Protein AF-A0A2M7RGD2-F1 (afdb_monomer)

Foldseek 3Di:
DFPVVPQDPLVPDDQPFDFDAQDQDAADFDDLVCVVVVVVVLSSQLSHQVVCCVVVLDVWDQKDAQCRGDVPHGHQKMKGATDDPVVCVVQVPDVGIFMWGPKDFPDADPDWDWDFDDDPSDRPDGTDTDIFGQKTKMWTWGWGADPPPRRIDIDPIDIDMDGDPRRVVVVQNNCSNNSHHSPNVSVVVCVVVVPD

InterPro domains:
  IPR023635 Peptide deformylase [PF01327] (25-190)
  IPR023635 Peptide deformylase [PTHR10458] (27-190)
  IPR036821 Peptide deformylase superfamily [G3DSA:3.90.45.10] (24-196)
  IPR036821 Peptide deformylase superfamily [SSF56420] (47-193)

Organism: NCBI:txid2014248

Secondary structure (DSSP, 8-state):
--GGGGT--TTS---S--PPPP--PPPBPP-GGGHHHHHHHHHHHHHHHHHHHHTTS-S---EEEGGGT-SSS-BSEEEE---SHHHHHHH-S-SS-EEEEEEEEEEE-S-EEEEEE--GGGTTPPPEEEEEESEEEEEEE-EEE-TTT--EEEPPPEEEEEEHHHHHHHHHHHHHTTT--SSTTHHHHHHHHS--

Sequence (196 aa):
MSIIDRIINPFKAAPKISLVKPHGKISREVKENDLKRLKEVAQQMVILAGAMVMRKVVVEVYAISHPQVDAKDPMRFFVFCPQSKSIRDRVNEFDRSFVIVNPRIVRSTQVMVEKQEGCVTFLGMANVPVMRHNKIEVEYQQIERNKFSGELSLTGYKHKDFSGIMAQIFQHEIDHFNAIYVHKNWKELNRTYYKI

Nearest PDB structures (foldseek):
  8wa1-assembly1_K  TM=2.214E-01  e=4.192E-01  Nicotiana tabacum
  8rdj-assembly1_M  TM=2.819E-01  e=1.112E+00  Sinapis alba
  8wa0-assembly1_K  TM=2.089E-01  e=5.686E-01  Nicotiana tabacum
  8qma-assembly1_K  TM=2.044E-01  e=1.182E+00  Sinapis alba
  8xzv-assembly1_K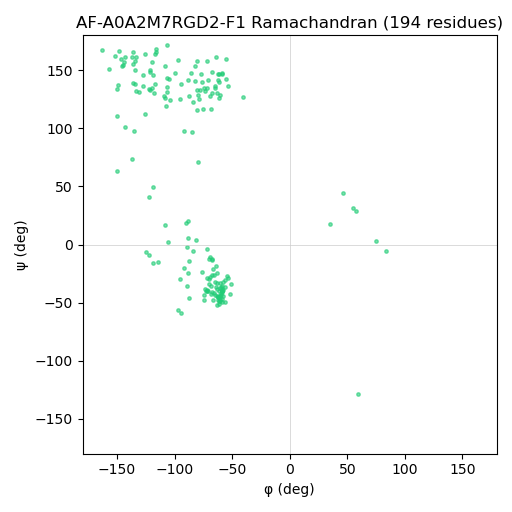  TM=1.590E-01  e=1.046E+00  Spinacia oleracea

Solvent-accessible surface area (backbone atoms only — not comparable to full-atom values): 11516 Å² total; per-residue (Å²): 135,59,82,70,79,80,68,74,75,70,89,78,58,80,48,89,61,57,79,36,77,85,62,85,61,65,33,41,76,71,52,78,91,41,49,67,60,51,54,56,49,49,52,33,50,52,31,35,47,53,51,36,35,76,69,63,75,37,92,72,43,59,60,52,39,40,43,48,54,30,87,84,79,26,39,29,35,34,35,40,41,61,80,53,66,70,58,37,65,73,60,73,79,50,101,60,69,48,59,45,29,53,64,44,78,78,45,67,46,91,58,65,41,80,39,82,44,73,53,86,76,50,73,92,58,79,63,43,84,42,80,34,43,42,32,32,31,33,35,28,27,34,80,45,64,45,89,82,83,62,46,75,44,70,48,72,80,42,79,48,80,33,46,57,70,55,19,44,49,53,52,55,48,52,29,42,34,66,43,46,57,92,59,81,60,48,74,57,47,47,60,70,78,56,66,129

Mean predicted aligned error: 6.17 Å

pLDDT: mean 87.45, std 15.37, range [39.06, 98.69]

Radius of gyration: 16.44 Å; Cα contacts (8 Å, |Δi|>4): 333; chains: 1; bounding box: 36×43×43 Å

Structure (mmCIF, N/CA/C/O backbone):
data_AF-A0A2M7RGD2-F1
#
_entry.id   AF-A0A2M7RGD2-F1
#
loop_
_atom_site.group_PDB
_atom_site.id
_atom_site.type_symbol
_atom_site.label_atom_id
_atom_site.label_alt_id
_atom_site.label_comp_id
_atom_site.label_asym_id
_atom_site.label_entity_id
_atom_site.label_seq_id
_atom_site.pdbx_PDB_ins_code
_atom_site.Cartn_x
_atom_site.Cartn_y
_atom_site.Cartn_z
_atom_site.occupancy
_atom_site.B_iso_or_equiv
_atom_site.auth_seq_id
_atom_site.auth_comp_id
_atom_site.auth_asym_id
_atom_site.auth_atom_id
_atom_site.pdbx_PDB_model_num
ATOM 1 N N . MET A 1 1 ? -0.786 17.183 17.623 1.00 39.06 1 MET A N 1
ATOM 2 C CA . MET A 1 1 ? -0.329 15.828 17.992 1.00 39.06 1 MET A CA 1
ATOM 3 C C . MET A 1 1 ? -1.206 14.827 17.254 1.00 39.06 1 MET A C 1
ATOM 5 O O . MET A 1 1 ? -2.399 14.768 17.536 1.00 39.06 1 MET A O 1
ATOM 9 N N . SER A 1 2 ? -0.666 14.147 16.243 1.00 39.38 2 SER A N 1
ATOM 10 C CA . SER A 1 2 ? -1.380 13.089 15.516 1.00 39.38 2 SER A CA 1
ATOM 11 C C . SER A 1 2 ? -1.514 11.841 16.405 1.00 39.38 2 SER A C 1
ATOM 13 O O . SER A 1 2 ? -0.727 11.666 17.334 1.00 39.38 2 SER A O 1
ATOM 15 N N . ILE A 1 3 ? -2.480 10.951 16.136 1.00 39.69 3 ILE A N 1
ATOM 16 C CA . ILE A 1 3 ? -2.578 9.638 16.817 1.00 39.69 3 ILE A CA 1
ATOM 17 C C . ILE A 1 3 ? -1.252 8.876 16.783 1.00 39.69 3 ILE A C 1
ATOM 19 O O . ILE A 1 3 ? -0.939 8.140 17.717 1.00 39.69 3 ILE A O 1
ATOM 23 N N . ILE A 1 4 ? -0.498 9.038 15.698 1.00 44.59 4 ILE A N 1
ATOM 24 C CA . ILE A 1 4 ? 0.736 8.305 15.432 1.00 44.59 4 ILE A CA 1
ATOM 25 C C . ILE A 1 4 ? 1.845 8.766 16.392 1.00 44.59 4 ILE A C 1
ATOM 27 O O . ILE A 1 4 ? 2.656 7.952 16.828 1.00 44.59 4 ILE A O 1
ATOM 31 N N . ASP A 1 5 ? 1.803 10.028 16.836 1.00 43.59 5 ASP A N 1
ATOM 32 C CA . ASP A 1 5 ? 2.831 10.647 17.686 1.00 43.59 5 ASP A CA 1
ATOM 33 C C . ASP A 1 5 ? 2.912 10.049 19.103 1.00 43.59 5 ASP A C 1
ATOM 35 O O . ASP A 1 5 ? 3.876 10.309 19.817 1.00 43.59 5 ASP A O 1
ATOM 39 N N . ARG A 1 6 ? 1.920 9.259 19.541 1.00 44.81 6 ARG A N 1
ATOM 40 C CA . ARG A 1 6 ? 1.911 8.632 20.878 1.00 44.81 6 ARG A CA 1
ATOM 41 C C . ARG A 1 6 ? 2.210 7.132 20.877 1.00 44.81 6 ARG A C 1
ATOM 43 O O . ARG A 1 6 ? 2.147 6.526 21.941 1.00 44.81 6 ARG A O 1
ATOM 50 N N . ILE A 1 7 ? 2.485 6.516 19.724 1.00 45.22 7 ILE A N 1
ATOM 51 C CA . ILE A 1 7 ? 2.345 5.055 19.609 1.00 45.22 7 ILE A CA 1
ATOM 52 C C . ILE A 1 7 ? 3.643 4.275 19.381 1.00 45.22 7 ILE A C 1
ATOM 54 O O . ILE A 1 7 ? 3.635 3.072 19.613 1.00 45.22 7 ILE A O 1
ATOM 58 N N . ILE A 1 8 ? 4.779 4.862 18.995 1.00 45.53 8 ILE A N 1
ATOM 59 C CA . ILE A 1 8 ? 5.893 4.014 18.532 1.00 45.53 8 ILE A CA 1
ATOM 60 C C . ILE A 1 8 ? 7.239 4.450 19.117 1.00 45.53 8 ILE A C 1
ATOM 62 O O . ILE A 1 8 ? 7.916 5.319 18.583 1.00 45.53 8 ILE A O 1
ATOM 66 N N . ASN A 1 9 ? 7.655 3.770 20.191 1.00 43.66 9 ASN A N 1
ATOM 67 C CA . ASN A 1 9 ? 9.063 3.431 20.382 1.00 43.66 9 ASN A CA 1
ATOM 68 C C . ASN A 1 9 ? 9.265 2.031 19.760 1.00 43.66 9 ASN A C 1
ATOM 70 O O . ASN A 1 9 ? 8.922 1.030 20.395 1.00 43.66 9 ASN A O 1
ATOM 74 N N . PRO A 1 10 ? 9.765 1.933 18.515 1.00 46.78 10 PRO A N 1
ATOM 75 C CA . PRO A 1 10 ? 9.837 0.669 17.779 1.00 46.78 10 PRO A CA 1
ATOM 76 C C . PRO A 1 10 ? 10.915 -0.282 18.329 1.00 46.78 10 PRO A C 1
ATOM 78 O O . PRO A 1 10 ? 11.013 -1.418 17.876 1.00 46.78 10 PRO A O 1
ATOM 81 N N . PHE A 1 11 ? 11.707 0.145 19.321 1.00 47.66 11 PHE A N 1
ATOM 82 C CA . PHE A 1 11 ? 12.869 -0.592 19.818 1.00 47.66 11 PHE A CA 1
ATOM 83 C C . PHE A 1 11 ? 12.551 -1.672 20.871 1.00 47.66 11 PHE A C 1
ATOM 85 O O . PHE A 1 11 ? 13.454 -2.408 21.256 1.00 47.66 11 PHE A O 1
ATOM 92 N N . LYS A 1 12 ? 11.300 -1.803 21.350 1.00 51.56 12 LYS A N 1
ATOM 93 C CA . LYS A 1 12 ? 10.933 -2.787 22.401 1.00 51.56 12 LYS A CA 1
A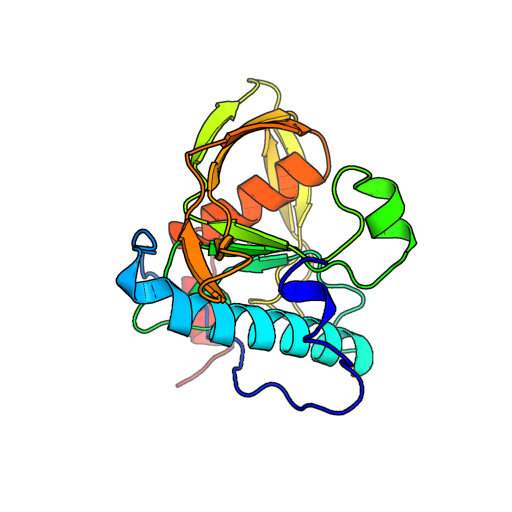TOM 94 C C . LYS A 1 12 ? 9.840 -3.798 22.035 1.00 51.56 12 LYS A C 1
ATOM 96 O O . LYS A 1 12 ? 9.621 -4.730 22.802 1.00 51.56 12 LYS A O 1
ATOM 101 N N . ALA A 1 13 ? 9.147 -3.649 20.905 1.00 62.56 13 ALA A N 1
ATOM 102 C CA . ALA A 1 13 ? 7.998 -4.496 20.572 1.00 62.56 13 ALA A CA 1
ATOM 103 C C . ALA A 1 13 ? 8.309 -5.468 19.423 1.00 62.56 13 ALA A C 1
ATOM 105 O O . ALA A 1 13 ? 8.741 -5.053 18.350 1.00 62.56 13 ALA A O 1
ATOM 106 N N . ALA A 1 14 ? 8.051 -6.764 19.626 1.00 76.88 14 ALA A N 1
ATOM 107 C CA . ALA A 1 14 ? 8.011 -7.735 18.534 1.00 76.88 14 ALA A CA 1
ATOM 108 C C . ALA A 1 14 ? 6.696 -7.580 17.741 1.00 76.88 14 ALA A C 1
ATOM 110 O O . ALA A 1 14 ? 5.648 -7.369 18.364 1.00 76.88 14 ALA A O 1
ATOM 111 N N . PRO A 1 15 ? 6.717 -7.680 16.397 1.00 83.44 15 PRO A N 1
ATOM 112 C CA . PRO A 1 15 ? 5.492 -7.621 15.611 1.00 83.44 15 PRO A CA 1
ATOM 113 C C . PRO A 1 15 ? 4.603 -8.826 15.938 1.00 83.44 15 PRO A C 1
ATOM 115 O O . PRO A 1 15 ? 5.075 -9.959 16.005 1.00 83.44 15 PRO A O 1
ATOM 118 N N . LYS A 1 16 ? 3.308 -8.575 16.132 1.00 89.62 16 LYS A N 1
ATOM 119 C CA . LYS A 1 16 ? 2.274 -9.600 16.368 1.00 89.62 16 LYS A CA 1
ATOM 120 C C . LYS A 1 16 ? 1.643 -10.126 15.075 1.00 89.62 16 LYS A C 1
ATOM 122 O O . LYS A 1 16 ? 0.773 -10.987 15.131 1.00 89.62 16 LYS A O 1
ATOM 127 N N . ILE A 1 17 ? 2.055 -9.585 13.932 1.00 92.25 17 ILE A N 1
ATOM 128 C CA . ILE A 1 17 ? 1.655 -10.028 12.595 1.00 92.25 17 ILE A CA 1
ATOM 129 C C . ILE A 1 17 ? 2.903 -10.456 11.822 1.00 92.25 17 ILE A C 1
ATOM 131 O O . ILE A 1 17 ? 4.009 -9.991 12.107 1.00 92.25 17 ILE A O 1
ATOM 135 N N . SER A 1 18 ? 2.719 -11.302 10.817 1.00 93.81 18 SER A N 1
ATOM 136 C CA . SER A 1 18 ? 3.765 -11.694 9.876 1.00 93.81 18 SER A CA 1
ATOM 137 C C . SER A 1 18 ? 3.306 -11.438 8.449 1.00 93.81 18 SER A C 1
ATOM 139 O O . SER A 1 18 ? 2.114 -11.278 8.187 1.00 93.81 18 SER A O 1
ATOM 141 N N . LEU A 1 19 ? 4.257 -11.441 7.519 1.00 94.94 19 LEU A N 1
ATOM 142 C CA . LEU A 1 19 ? 3.919 -11.492 6.105 1.00 94.94 19 LEU A CA 1
ATOM 143 C C . LEU A 1 19 ? 3.180 -12.800 5.801 1.00 94.94 19 LEU A C 1
ATOM 145 O O . LEU A 1 19 ? 3.519 -13.856 6.346 1.00 94.94 19 LEU A O 1
ATOM 149 N N . VAL A 1 20 ? 2.1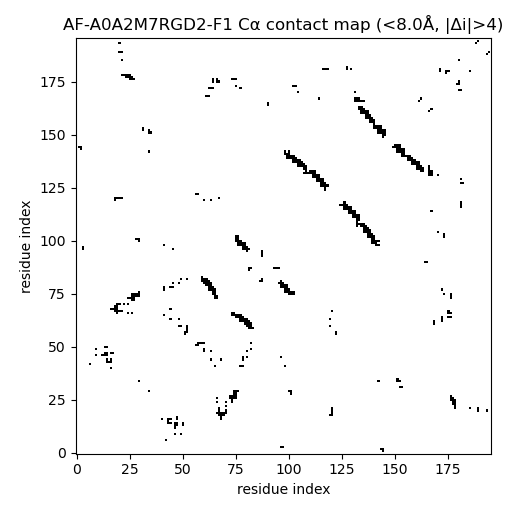79 -12.729 4.933 1.00 95.12 20 VAL A N 1
ATOM 150 C CA . VAL A 1 20 ? 1.511 -13.904 4.368 1.00 95.12 20 VAL A CA 1
ATOM 151 C C . VAL A 1 20 ? 2.106 -14.233 2.999 1.00 95.12 20 VAL A C 1
ATOM 153 O O . VAL A 1 20 ? 2.702 -13.380 2.339 1.00 95.12 20 VAL A O 1
ATOM 156 N N . LYS A 1 21 ? 1.939 -15.484 2.555 1.00 92.56 21 LYS A N 1
ATOM 157 C CA . LYS A 1 21 ? 2.267 -15.870 1.173 1.00 92.56 21 LYS A CA 1
ATOM 158 C C . LYS A 1 21 ? 1.429 -15.023 0.198 1.00 92.56 21 LYS A C 1
ATOM 160 O O . LYS A 1 21 ? 0.277 -14.723 0.532 1.00 92.56 21 LYS A O 1
ATOM 165 N N . PRO A 1 22 ? 1.946 -14.672 -0.995 1.00 94.12 22 PRO A N 1
ATOM 166 C CA . PRO A 1 22 ? 1.148 -13.965 -1.994 1.00 94.12 22 PRO A CA 1
ATOM 167 C C . PRO A 1 22 ? -0.127 -14.759 -2.302 1.00 94.12 22 PRO A C 1
ATOM 169 O O . PRO A 1 22 ? -0.116 -15.994 -2.312 1.00 94.12 22 PRO A O 1
ATOM 172 N N . HIS A 1 23 ? -1.243 -14.069 -2.515 1.00 95.19 23 HIS A N 1
ATOM 173 C CA . HIS A 1 23 ? -2.559 -14.693 -2.633 1.00 95.19 23 HIS A CA 1
ATOM 174 C C . HIS A 1 23 ? -3.461 -13.945 -3.618 1.00 95.19 23 HIS A C 1
ATOM 176 O O . HIS A 1 23 ? -3.273 -12.772 -3.905 1.00 95.19 23 HIS A O 1
ATOM 182 N N . GLY A 1 24 ? -4.488 -14.632 -4.124 1.00 95.56 24 GLY A N 1
ATOM 183 C CA . GLY A 1 24 ? -5.402 -14.109 -5.149 1.00 95.56 24 GLY A CA 1
ATOM 184 C C . GLY A 1 24 ? -6.636 -13.379 -4.612 1.00 95.56 24 GLY A C 1
ATOM 185 O O . GLY A 1 24 ? -7.634 -13.296 -5.319 1.00 95.56 24 GLY A O 1
ATOM 186 N N . LYS A 1 25 ? -6.623 -12.934 -3.350 1.00 96.81 25 LYS A N 1
ATOM 187 C CA . LYS A 1 25 ? -7.796 -12.283 -2.740 1.00 96.81 25 LYS A CA 1
ATOM 188 C C . LYS A 1 25 ? -7.782 -10.791 -3.021 1.00 96.81 25 LYS A C 1
ATOM 190 O O . LYS A 1 25 ? -6.801 -10.129 -2.705 1.00 96.81 25 LYS A O 1
ATOM 195 N N . ILE A 1 26 ? -8.893 -10.292 -3.551 1.00 98.00 26 ILE A N 1
ATOM 196 C CA . ILE A 1 26 ? -9.115 -8.869 -3.796 1.00 98.00 26 ILE A CA 1
ATOM 197 C C . ILE A 1 26 ? -9.476 -8.182 -2.480 1.00 98.00 26 ILE A C 1
ATOM 199 O O . ILE A 1 26 ? -10.322 -8.674 -1.730 1.00 98.00 26 ILE A O 1
ATOM 203 N N .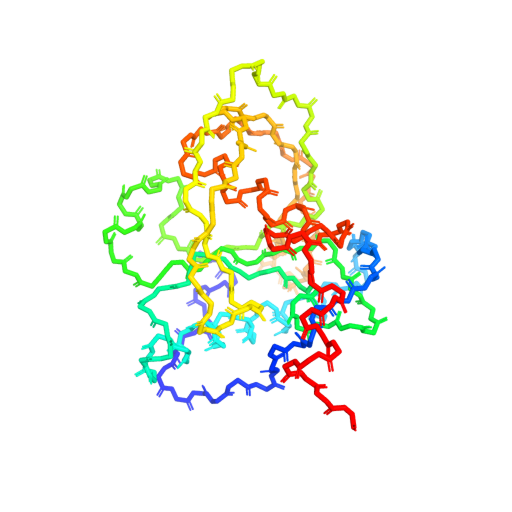 SER A 1 27 ? -8.839 -7.047 -2.206 1.00 98.56 27 SER A N 1
ATOM 204 C CA . SER A 1 27 ? -9.105 -6.262 -1.006 1.00 98.56 27 SER A CA 1
ATOM 205 C C . SER A 1 27 ? -10.439 -5.527 -1.101 1.00 98.56 27 SER A C 1
ATOM 207 O O . SER A 1 27 ? -10.702 -4.806 -2.073 1.00 98.56 27 SER A O 1
ATOM 209 N N . ARG A 1 28 ? -11.248 -5.629 -0.046 1.00 98.44 28 ARG A N 1
ATOM 210 C CA . ARG A 1 28 ? -12.463 -4.819 0.119 1.00 98.44 28 ARG A CA 1
ATOM 211 C C . ARG A 1 28 ? -12.136 -3.422 0.641 1.00 98.44 28 ARG A C 1
ATOM 213 O O . ARG A 1 28 ? -11.099 -3.211 1.269 1.00 98.44 28 ARG A O 1
ATOM 220 N N . GLU A 1 29 ? -13.035 -2.473 0.420 1.00 98.31 29 GLU A N 1
ATOM 221 C CA . GLU A 1 29 ? -12.927 -1.153 1.042 1.00 98.31 29 GLU A CA 1
ATOM 222 C C . GLU A 1 29 ? -12.981 -1.242 2.573 1.00 98.31 29 GLU A C 1
ATOM 224 O O . GLU A 1 29 ? -13.655 -2.102 3.158 1.00 98.31 29 GLU A O 1
ATOM 229 N N . VAL A 1 30 ? -12.243 -0.334 3.204 1.00 98.50 30 VAL A N 1
ATOM 230 C CA . VAL A 1 30 ? -12.312 -0.040 4.633 1.00 98.50 30 VAL A CA 1
ATOM 231 C C . VAL A 1 30 ? -13.581 0.758 4.909 1.00 98.50 30 VAL A C 1
ATOM 233 O O . VAL A 1 30 ? -13.857 1.740 4.218 1.00 98.50 30 VAL A O 1
ATOM 236 N N . LYS A 1 31 ? -14.305 0.372 5.958 1.00 97.19 31 LYS A N 1
ATOM 237 C CA . LYS A 1 31 ? -15.488 1.060 6.484 1.00 97.19 31 LYS A CA 1
ATOM 238 C C . LYS A 1 31 ? -15.229 1.576 7.904 1.00 97.19 31 LYS A C 1
ATOM 240 O O . LYS A 1 31 ? -14.265 1.181 8.5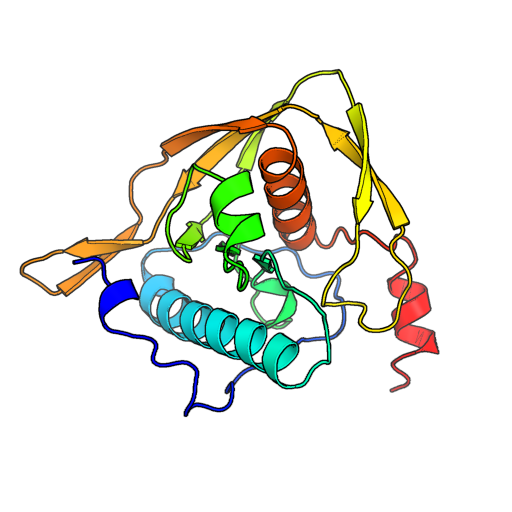56 1.00 97.19 31 LYS A O 1
ATOM 245 N N . GLU A 1 32 ? -16.121 2.420 8.416 1.00 94.00 32 GLU A N 1
ATOM 246 C CA . GLU A 1 32 ? -16.022 2.991 9.774 1.00 94.00 32 GLU A CA 1
ATOM 247 C C . GLU A 1 32 ? -15.917 1.917 10.879 1.00 94.00 32 GLU A C 1
ATOM 249 O O . GLU A 1 32 ? -15.145 2.043 11.830 1.00 94.00 32 GLU A O 1
ATOM 254 N N . ASN A 1 33 ? -16.614 0.786 10.724 1.00 96.44 33 ASN A N 1
ATOM 255 C CA . ASN A 1 33 ? -16.540 -0.324 11.680 1.00 96.44 33 ASN A CA 1
ATOM 256 C C . ASN A 1 33 ? -15.192 -1.078 11.661 1.00 96.44 33 ASN A C 1
ATOM 258 O O . ASN A 1 33 ? -14.913 -1.842 12.587 1.00 96.44 33 ASN A O 1
ATOM 262 N N . ASP A 1 34 ? -14.335 -0.848 10.663 1.00 97.94 34 ASP A N 1
ATOM 263 C CA . ASP A 1 34 ? -13.003 -1.448 10.574 1.00 97.94 34 ASP A CA 1
ATOM 264 C C . ASP A 1 34 ? -11.931 -0.636 11.313 1.00 97.94 34 ASP A C 1
ATOM 266 O O . ASP A 1 34 ? -10.836 -1.150 11.551 1.00 97.94 34 ASP A O 1
ATOM 270 N N . LEU A 1 35 ? -12.198 0.620 11.693 1.00 96.25 35 LEU A N 1
ATOM 271 C CA . LEU A 1 35 ? -11.148 1.568 12.093 1.00 96.25 35 LEU A CA 1
ATOM 272 C C . LEU A 1 35 ? -10.328 1.134 13.303 1.00 96.25 35 LEU A C 1
ATOM 274 O O . LEU A 1 35 ? -9.123 1.397 13.361 1.00 96.25 35 LEU A O 1
ATOM 278 N N . LYS A 1 36 ? -10.948 0.427 14.251 1.00 95.31 36 LYS A N 1
ATOM 279 C CA . LYS A 1 36 ? -10.223 -0.150 15.387 1.00 95.31 36 LYS A CA 1
ATOM 280 C C . LYS A 1 36 ? -9.197 -1.185 14.913 1.00 95.31 36 LYS A C 1
ATOM 282 O O . LYS A 1 36 ? -8.017 -1.059 15.240 1.00 95.31 36 LYS A O 1
ATOM 287 N N . ARG A 1 37 ? -9.628 -2.152 14.095 1.00 96.94 37 ARG A N 1
ATOM 288 C CA . ARG A 1 37 ? -8.755 -3.190 13.523 1.00 96.94 37 ARG A CA 1
ATOM 289 C C . ARG A 1 37 ? -7.696 -2.574 12.619 1.00 96.94 37 ARG A C 1
ATOM 291 O O . ARG A 1 37 ? -6.529 -2.925 12.735 1.00 96.94 37 ARG A O 1
ATOM 298 N N . LEU A 1 38 ? -8.077 -1.633 11.759 1.00 96.88 38 LEU A N 1
ATOM 299 C CA . LEU A 1 38 ? -7.155 -0.942 10.866 1.00 96.88 38 LEU A CA 1
ATOM 300 C C . LEU A 1 38 ? -6.037 -0.272 11.666 1.00 96.88 38 LEU A C 1
ATOM 302 O O . LEU A 1 38 ? -4.865 -0.475 11.362 1.00 96.88 38 LEU A O 1
ATOM 306 N N . LYS A 1 39 ? -6.378 0.483 12.717 1.00 94.44 39 LYS A N 1
ATOM 307 C CA . LYS A 1 39 ? -5.390 1.149 13.572 1.00 94.44 39 LYS A CA 1
ATOM 308 C C . LYS A 1 39 ? -4.434 0.145 14.216 1.00 94.44 39 LYS A C 1
ATOM 310 O O . LYS A 1 39 ? -3.227 0.375 14.203 1.00 94.44 39 LYS A O 1
ATOM 315 N N . GLU A 1 40 ? -4.954 -0.945 14.775 1.00 94.88 40 GLU A N 1
ATOM 316 C CA . GLU A 1 40 ? -4.144 -1.992 15.407 1.00 94.88 40 GLU A CA 1
ATOM 317 C C . GLU A 1 40 ? -3.205 -2.664 14.393 1.00 94.88 40 GLU A C 1
ATOM 319 O O . GLU A 1 40 ? -2.003 -2.769 14.640 1.00 94.88 40 GLU A O 1
ATOM 324 N N . VAL A 1 41 ? -3.714 -3.048 13.221 1.00 96.50 41 VAL A N 1
ATOM 325 C CA . VAL A 1 41 ? -2.914 -3.706 12.179 1.00 96.50 41 VAL A CA 1
ATOM 326 C C . VAL A 1 41 ? -1.889 -2.747 11.576 1.00 96.50 41 VAL A C 1
ATOM 328 O O . VAL A 1 41 ? -0.726 -3.119 11.451 1.00 96.50 41 VAL A O 1
ATOM 331 N N . ALA A 1 42 ? -2.253 -1.494 11.292 1.00 95.31 42 ALA A N 1
ATOM 332 C CA . ALA A 1 42 ? -1.325 -0.492 10.770 1.00 95.31 42 ALA A CA 1
ATOM 333 C C . ALA A 1 42 ? -0.135 -0.258 11.714 1.00 95.31 42 ALA A C 1
ATOM 335 O O . ALA A 1 42 ? 1.006 -0.161 11.266 1.00 95.31 42 ALA A O 1
ATOM 336 N N . GLN A 1 43 ? -0.367 -0.234 13.031 1.00 92.19 43 GLN A N 1
ATOM 337 C CA . GLN A 1 43 ? 0.719 -0.158 14.016 1.00 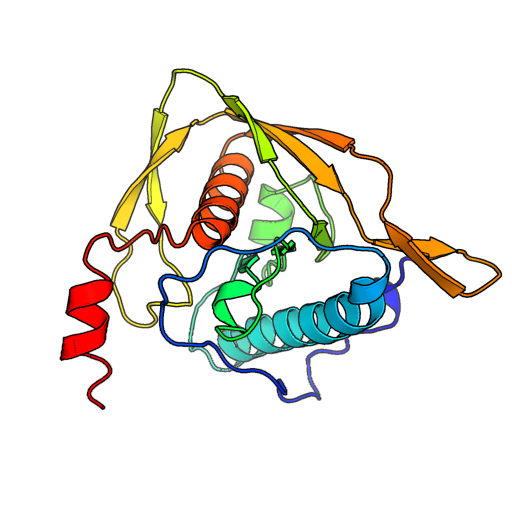92.19 43 GLN A CA 1
ATOM 338 C C . GLN A 1 43 ? 1.637 -1.374 13.945 1.00 92.19 43 GLN A C 1
ATOM 340 O O . GLN A 1 43 ? 2.860 -1.231 13.954 1.00 92.19 43 GLN A O 1
ATOM 345 N N . GLN A 1 44 ? 1.055 -2.569 13.851 1.00 94.75 44 GLN A N 1
ATOM 346 C CA . GLN A 1 44 ? 1.821 -3.802 13.720 1.00 94.75 44 GLN A CA 1
ATOM 347 C C . GLN A 1 44 ? 2.602 -3.858 12.398 1.00 94.75 44 GLN A C 1
ATOM 349 O O . GLN A 1 44 ? 3.717 -4.370 12.394 1.00 94.75 44 GLN A O 1
ATOM 354 N N . MET A 1 45 ? 2.091 -3.271 11.311 1.00 95.69 45 MET A N 1
ATOM 355 C CA . MET A 1 45 ? 2.804 -3.145 10.033 1.00 95.69 45 MET A CA 1
ATOM 356 C C . MET A 1 45 ? 4.026 -2.224 10.147 1.00 95.69 45 MET A C 1
ATOM 358 O O . MET A 1 45 ? 5.094 -2.587 9.660 1.00 95.69 45 MET A O 1
ATOM 362 N N . VAL A 1 46 ? 3.924 -1.089 10.854 1.00 92.44 46 VAL A N 1
ATOM 363 C CA . VAL A 1 46 ? 5.094 -0.225 11.128 1.00 92.44 46 VAL A CA 1
ATOM 364 C C . VAL A 1 46 ? 6.142 -0.966 11.961 1.00 92.44 46 VAL A C 1
ATOM 366 O O . VAL A 1 46 ? 7.331 -0.922 11.641 1.00 92.44 46 VAL A O 1
ATOM 369 N N . ILE A 1 47 ? 5.713 -1.668 13.019 1.00 91.69 47 ILE A N 1
ATOM 370 C CA . ILE A 1 47 ? 6.615 -2.464 13.866 1.00 91.69 47 ILE A CA 1
ATOM 371 C C . ILE A 1 47 ? 7.288 -3.554 13.032 1.00 91.69 47 ILE A C 1
ATOM 373 O O . ILE A 1 47 ? 8.498 -3.729 13.137 1.00 91.69 47 ILE A O 1
ATOM 377 N N . LEU A 1 48 ? 6.530 -4.251 12.182 1.00 93.00 48 LEU A N 1
ATOM 378 C CA . LEU A 1 48 ? 7.031 -5.288 11.287 1.00 93.00 48 LEU A CA 1
ATOM 379 C C . LEU A 1 48 ? 8.077 -4.729 10.307 1.00 93.00 48 LEU A C 1
ATOM 381 O O . LEU A 1 48 ? 9.156 -5.308 10.191 1.00 93.00 48 LEU A O 1
ATOM 385 N N . ALA A 1 49 ? 7.810 -3.588 9.666 1.00 92.44 49 ALA A N 1
ATOM 386 C CA . ALA A 1 49 ? 8.753 -2.926 8.763 1.00 92.44 49 ALA A CA 1
ATOM 387 C C . ALA A 1 49 ? 10.070 -2.561 9.474 1.00 92.44 49 ALA A C 1
ATOM 389 O O . ALA A 1 49 ? 11.155 -2.934 9.023 1.00 92.44 49 ALA A O 1
ATOM 390 N N . GLY A 1 50 ? 9.983 -1.913 10.642 1.00 89.75 50 GLY A N 1
ATOM 391 C CA . GLY A 1 50 ? 11.157 -1.577 11.455 1.00 89.75 50 GLY A CA 1
ATOM 392 C C . GLY A 1 50 ? 11.929 -2.818 11.914 1.00 89.75 50 GLY A C 1
ATOM 393 O O . GLY A 1 50 ? 13.155 -2.851 11.854 1.00 89.75 50 GLY A O 1
ATOM 394 N N . ALA A 1 51 ? 11.217 -3.874 12.303 1.00 89.56 51 ALA A N 1
ATOM 395 C CA . ALA A 1 51 ? 11.782 -5.167 12.662 1.00 89.56 51 ALA A CA 1
ATOM 396 C C . ALA A 1 51 ? 12.578 -5.820 11.519 1.00 89.56 51 ALA A C 1
ATOM 398 O O . ALA A 1 51 ? 13.633 -6.395 11.791 1.00 89.56 51 ALA A O 1
ATOM 399 N N . MET A 1 52 ? 12.090 -5.761 10.274 1.00 90.25 52 MET A N 1
ATOM 400 C CA . MET A 1 52 ? 12.799 -6.316 9.112 1.00 90.25 52 MET A CA 1
ATOM 401 C C . MET A 1 52 ? 14.112 -5.572 8.849 1.00 90.25 52 MET A C 1
ATOM 403 O O . MET A 1 52 ? 15.143 -6.213 8.641 1.00 90.25 52 MET A O 1
ATOM 407 N N . VAL A 1 53 ? 14.092 -4.238 8.925 1.00 89.94 53 VAL A N 1
ATOM 408 C CA . VAL A 1 53 ? 15.289 -3.401 8.740 1.00 89.94 53 VAL A CA 1
ATOM 409 C C . VAL A 1 53 ? 16.296 -3.617 9.870 1.00 89.94 53 VAL A C 1
ATOM 411 O O . VAL A 1 53 ? 17.467 -3.886 9.615 1.00 89.94 53 VAL A O 1
ATOM 414 N N . MET A 1 54 ? 15.852 -3.590 11.132 1.00 88.19 54 MET A N 1
ATOM 415 C CA . MET A 1 54 ? 16.736 -3.801 12.289 1.00 88.19 54 MET A CA 1
ATOM 416 C C . MET A 1 54 ? 17.414 -5.175 12.271 1.00 88.19 54 MET A C 1
ATOM 418 O O . MET A 1 54 ? 18.581 -5.295 12.638 1.00 88.19 54 MET A O 1
ATOM 422 N N . ARG A 1 55 ? 16.699 -6.215 11.827 1.00 87.69 55 ARG A N 1
ATOM 423 C CA . ARG A 1 55 ? 17.240 -7.576 11.696 1.00 87.69 55 ARG A CA 1
ATOM 424 C C . ARG A 1 55 ? 18.051 -7.791 10.416 1.00 87.69 55 ARG A C 1
ATOM 426 O O . ARG A 1 55 ? 18.488 -8.912 10.183 1.00 87.69 55 ARG A O 1
ATOM 433 N N . LYS A 1 56 ? 18.258 -6.749 9.602 1.00 87.44 56 LYS A N 1
ATOM 434 C CA . LYS A 1 56 ? 18.981 -6.806 8.321 1.00 87.44 56 LYS A CA 1
ATOM 435 C C . LYS A 1 56 ? 18.381 -7.809 7.325 1.00 87.44 56 LYS A C 1
ATOM 437 O O . LYS A 1 56 ? 19.094 -8.352 6.491 1.00 87.44 56 LYS A O 1
ATOM 442 N N . VAL A 1 57 ? 17.070 -8.050 7.413 1.00 87.19 57 VAL A N 1
ATOM 443 C CA . VAL A 1 57 ? 16.331 -8.878 6.442 1.00 87.19 57 VAL A CA 1
ATOM 444 C C . VAL A 1 57 ? 16.195 -8.129 5.119 1.00 87.19 57 VAL A C 1
ATOM 446 O O . VAL A 1 57 ? 16.317 -8.709 4.046 1.00 87.19 57 VAL A O 1
ATOM 449 N N . VAL A 1 58 ? 15.965 -6.821 5.210 1.00 88.06 58 VAL A N 1
ATOM 450 C CA . VAL A 1 58 ? 15.942 -5.880 4.089 1.00 88.06 58 VAL A CA 1
ATOM 451 C C . VAL A 1 58 ? 16.704 -4.627 4.486 1.00 88.06 58 VAL A C 1
ATOM 453 O O . VAL A 1 58 ? 16.811 -4.309 5.671 1.00 88.06 58 VAL A O 1
ATOM 456 N N . VAL A 1 59 ? 17.215 -3.901 3.495 1.00 86.31 59 VAL A N 1
ATOM 457 C CA . VAL A 1 59 ? 17.861 -2.603 3.732 1.00 86.31 59 VAL A CA 1
ATOM 458 C C . VAL A 1 59 ? 16.820 -1.550 4.114 1.00 86.31 59 VAL A C 1
ATOM 460 O O . VAL A 1 59 ? 17.059 -0.747 5.011 1.00 86.31 59 VAL A O 1
ATOM 463 N N . GLU A 1 60 ? 15.656 -1.568 3.459 1.00 87.38 60 GLU A N 1
ATOM 464 C CA . GLU A 1 60 ? 14.612 -0.566 3.657 1.00 87.38 60 GLU A CA 1
ATOM 465 C C . GLU A 1 60 ? 13.226 -1.084 3.254 1.00 87.38 60 GLU A C 1
ATOM 467 O O . GLU A 1 60 ? 13.101 -1.924 2.362 1.00 87.38 60 GLU A O 1
ATOM 472 N N . VAL A 1 61 ? 12.185 -0.553 3.901 1.00 91.44 61 VAL A N 1
ATOM 473 C CA . VAL A 1 61 ? 10.776 -0.782 3.570 1.00 91.44 61 VAL A CA 1
ATOM 474 C C . VAL A 1 61 ? 10.089 0.568 3.378 1.00 91.44 61 VAL A C 1
ATOM 476 O O . VAL A 1 61 ? 9.894 1.319 4.331 1.00 91.44 61 VAL A O 1
ATOM 479 N N . TYR A 1 62 ? 9.687 0.871 2.145 1.00 92.62 62 TYR A N 1
ATOM 480 C CA . TYR A 1 62 ? 8.977 2.115 1.831 1.00 92.62 62 TYR A CA 1
ATOM 481 C C . TYR A 1 62 ? 7.529 2.070 2.324 1.00 92.62 62 TYR A C 1
ATOM 483 O O . TYR A 1 62 ? 7.057 3.005 2.974 1.00 92.62 62 TYR A O 1
ATOM 491 N N . ALA A 1 63 ? 6.836 0.971 2.030 1.00 95.44 63 ALA A N 1
ATOM 492 C CA . ALA A 1 63 ? 5.455 0.747 2.410 1.00 95.44 63 ALA A CA 1
ATOM 493 C C . ALA A 1 63 ? 5.154 -0.750 2.571 1.00 95.44 63 ALA A C 1
ATOM 495 O O . ALA A 1 63 ? 5.920 -1.606 2.122 1.00 95.44 63 ALA A O 1
ATOM 496 N N . ILE A 1 64 ? 4.050 -1.043 3.259 1.00 97.19 64 ILE A N 1
ATOM 497 C CA . ILE A 1 64 ? 3.436 -2.372 3.326 1.00 97.19 64 ILE A CA 1
ATOM 498 C C . ILE A 1 64 ? 1.930 -2.203 3.109 1.00 97.19 64 ILE A C 1
ATOM 500 O O . ILE A 1 64 ? 1.295 -1.381 3.776 1.00 97.19 64 ILE A O 1
ATOM 504 N N . SER A 1 65 ? 1.349 -3.013 2.232 1.00 98.25 65 SER A N 1
ATOM 505 C CA . SER A 1 65 ? -0.090 -3.142 1.999 1.00 98.25 65 SER A CA 1
ATOM 506 C C . SER A 1 65 ? -0.724 -4.188 2.913 1.00 98.25 65 SER A C 1
ATOM 508 O O . SER A 1 65 ? -0.158 -5.253 3.147 1.00 98.25 65 SER A O 1
ATOM 510 N N . HIS A 1 66 ? -1.939 -3.932 3.404 1.00 98.56 66 HIS A N 1
ATOM 511 C CA . HIS A 1 66 ? -2.666 -4.871 4.268 1.00 98.56 66 HIS A CA 1
ATOM 512 C C . HIS A 1 66 ? -2.806 -6.312 3.731 1.00 98.56 66 HIS A C 1
ATOM 514 O O . HIS A 1 66 ? -2.607 -7.236 4.519 1.00 98.56 66 HIS A O 1
ATOM 520 N N . PRO A 1 67 ? -3.106 -6.576 2.439 1.00 98.38 67 PRO A N 1
ATOM 521 C CA . PRO A 1 67 ? -3.097 -7.949 1.918 1.00 98.38 67 PRO A CA 1
ATOM 522 C C . PRO A 1 67 ? -1.766 -8.683 2.151 1.00 98.38 67 PRO A C 1
ATOM 524 O O . PRO A 1 67 ? -1.760 -9.888 2.343 1.00 98.38 67 PRO A O 1
ATOM 527 N N . GLN A 1 68 ? -0.630 -7.991 2.263 1.00 98.00 68 GLN A N 1
ATOM 528 C CA . GLN A 1 68 ? 0.650 -8.649 2.552 1.00 98.00 68 GLN A CA 1
ATOM 529 C C . GLN A 1 68 ? 0.746 -9.213 3.977 1.00 98.00 68 GLN A C 1
ATOM 531 O O . GLN A 1 68 ? 1.680 -9.961 4.260 1.00 98.00 68 GLN A O 1
ATOM 536 N N . VAL A 1 69 ? -0.196 -8.886 4.867 1.00 97.88 69 VAL A N 1
ATOM 537 C CA . VAL A 1 69 ? -0.250 -9.374 6.257 1.00 97.88 69 VAL A CA 1
ATOM 538 C C . VAL A 1 69 ? -1.576 -10.055 6.619 1.00 97.88 69 VAL A C 1
ATOM 540 O O . VAL A 1 69 ? -1.685 -10.633 7.699 1.00 97.88 69 VAL A O 1
ATOM 543 N N . ASP A 1 70 ? -2.576 -10.035 5.731 1.00 97.62 70 ASP A N 1
ATOM 544 C CA . ASP A 1 70 ? -3.878 -10.667 5.954 1.00 97.62 70 ASP A CA 1
ATOM 545 C C . ASP A 1 70 ? -4.445 -11.281 4.665 1.00 97.62 70 ASP A C 1
ATOM 547 O O . ASP A 1 70 ? -5.046 -10.609 3.828 1.00 97.62 70 ASP A O 1
ATOM 551 N N . ALA A 1 71 ? -4.308 -12.604 4.546 1.00 96.56 71 ALA A N 1
ATOM 552 C CA . ALA A 1 71 ? -4.882 -13.388 3.455 1.00 96.56 71 ALA A CA 1
ATOM 553 C C . ALA A 1 71 ? -6.313 -13.878 3.747 1.00 96.56 71 ALA A C 1
ATOM 555 O O . ALA A 1 71 ? -6.846 -14.696 2.994 1.00 96.56 71 ALA A O 1
ATOM 556 N N . LYS A 1 72 ? -6.948 -13.482 4.858 1.00 96.94 72 LYS A N 1
ATOM 557 C CA . LYS A 1 72 ? -8.304 -13.914 5.232 1.00 96.94 72 LYS A CA 1
ATOM 558 C C . LYS A 1 72 ? -9.340 -12.884 4.806 1.00 96.94 72 LYS A C 1
ATOM 560 O O . LYS A 1 72 ? -10.215 -13.247 4.020 1.00 96.94 72 LYS A O 1
ATOM 565 N N . ASP A 1 73 ? -9.183 -11.648 5.261 1.00 97.88 73 ASP A N 1
ATOM 566 C CA . ASP A 1 73 ? -10.079 -10.518 4.992 1.00 97.88 73 ASP A CA 1
ATOM 567 C C . ASP A 1 73 ? -9.254 -9.254 4.680 1.00 97.88 73 ASP A C 1
ATOM 569 O O . ASP A 1 73 ? -9.104 -8.382 5.546 1.00 97.88 73 ASP A O 1
ATOM 573 N N . PRO A 1 74 ? -8.639 -9.178 3.482 1.00 98.25 74 PRO A N 1
ATOM 574 C CA . PRO A 1 74 ? -7.784 -8.062 3.113 1.00 98.25 74 PRO A CA 1
ATOM 575 C C . PRO A 1 74 ? -8.593 -6.779 2.861 1.00 98.25 74 PRO A C 1
ATOM 577 O O . PRO A 1 74 ? -9.594 -6.778 2.147 1.00 98.25 74 PRO A O 1
ATOM 580 N N . MET A 1 75 ? -8.122 -5.662 3.415 1.00 98.69 75 MET A N 1
ATOM 581 C CA . MET A 1 75 ? -8.699 -4.328 3.274 1.00 98.69 75 MET A CA 1
ATOM 582 C C . MET A 1 75 ? -7.821 -3.425 2.392 1.00 98.69 75 MET A C 1
ATOM 584 O O . MET A 1 75 ? -6.608 -3.625 2.291 1.00 98.69 75 MET A O 1
ATOM 588 N N . ARG A 1 76 ? -8.425 -2.424 1.743 1.00 98.69 76 ARG A N 1
ATOM 589 C CA . ARG A 1 76 ? -7.745 -1.440 0.881 1.00 98.69 76 ARG A CA 1
ATOM 590 C C . ARG A 1 76 ? -7.072 -0.350 1.713 1.00 98.69 76 ARG A C 1
ATOM 592 O O . ARG A 1 76 ? -7.519 0.791 1.741 1.00 98.69 76 ARG A O 1
ATOM 599 N N . PHE A 1 77 ? -5.999 -0.694 2.412 1.00 98.69 77 PHE A N 1
ATOM 600 C CA . PHE A 1 77 ? -5.113 0.305 2.999 1.00 98.69 77 PHE A CA 1
ATOM 601 C C . PHE A 1 77 ? -3.661 -0.162 2.977 1.00 98.69 77 PHE A C 1
ATOM 603 O O . PHE A 1 77 ? -3.368 -1.361 2.991 1.00 98.69 77 PHE A O 1
ATOM 610 N N . PHE A 1 78 ? -2.754 0.805 2.971 1.00 98.38 78 PHE A N 1
ATOM 611 C CA . PHE A 1 78 ? -1.329 0.563 3.130 1.00 98.38 78 PHE A CA 1
ATOM 612 C C . PHE A 1 78 ? -0.733 1.561 4.117 1.00 98.38 78 PHE A C 1
ATOM 614 O O . PHE A 1 78 ? -1.285 2.637 4.378 1.00 98.38 78 PHE A O 1
ATOM 621 N N . VAL A 1 79 ? 0.401 1.181 4.687 1.00 95.81 79 VAL A N 1
ATOM 622 C CA . VAL A 1 79 ? 1.194 2.024 5.572 1.00 95.81 79 VAL A CA 1
ATOM 623 C C . VAL A 1 79 ? 2.435 2.446 4.811 1.00 95.81 79 VAL A C 1
ATOM 625 O O . VAL A 1 79 ? 3.235 1.598 4.430 1.00 95.81 79 VAL A O 1
ATOM 628 N N . PHE A 1 80 ? 2.607 3.749 4.622 1.00 92.44 80 PHE A N 1
ATOM 629 C CA . PHE A 1 80 ? 3.884 4.310 4.205 1.00 92.44 80 PHE A CA 1
ATOM 630 C C . PHE A 1 80 ? 4.748 4.507 5.447 1.00 92.44 80 PHE A C 1
ATOM 632 O O . PHE A 1 80 ? 4.339 5.182 6.396 1.00 92.44 80 PHE A O 1
ATOM 639 N N . CYS A 1 81 ? 5.928 3.900 5.474 1.00 88.69 81 CYS A N 1
ATOM 640 C CA . CYS A 1 81 ? 6.772 3.864 6.662 1.00 88.69 81 CYS A CA 1
ATOM 641 C C . CYS A 1 81 ? 8.266 3.809 6.320 1.00 88.69 81 CYS A C 1
ATOM 643 O O . CYS A 1 81 ? 8.908 2.839 6.690 1.00 88.69 81 CYS A O 1
ATOM 645 N N . PRO A 1 82 ? 8.860 4.820 5.668 1.00 83.25 82 PRO A N 1
ATOM 646 C CA . PRO A 1 82 ? 10.292 4.823 5.380 1.00 83.25 82 PRO A CA 1
ATOM 647 C C . PRO A 1 82 ? 11.114 4.887 6.675 1.00 83.25 82 PRO A C 1
ATOM 649 O O . PRO A 1 82 ? 10.798 5.669 7.579 1.00 83.25 82 PRO A O 1
ATOM 652 N N . GLN A 1 83 ? 12.179 4.086 6.771 1.00 80.56 83 GLN A N 1
ATOM 653 C CA . GLN A 1 83 ? 13.053 4.058 7.952 1.00 80.56 83 GLN A CA 1
ATOM 654 C C . GLN A 1 83 ? 14.210 5.062 7.857 1.00 80.56 83 GLN A C 1
ATOM 656 O O . GLN A 1 83 ? 14.594 5.648 8.873 1.00 80.56 83 GLN A O 1
ATOM 661 N N . SER A 1 84 ? 14.776 5.296 6.669 1.00 78.75 84 SER A N 1
ATOM 662 C CA . SER A 1 84 ? 15.919 6.201 6.519 1.00 78.75 84 SER A CA 1
ATOM 663 C C . SER A 1 84 ? 15.506 7.675 6.435 1.00 78.75 84 SER A C 1
ATOM 665 O O . SER A 1 84 ? 14.397 8.041 6.039 1.00 78.75 84 SER A O 1
ATOM 667 N N . LYS A 1 85 ? 16.417 8.569 6.840 1.00 75.06 85 LYS A N 1
ATOM 668 C CA . LYS A 1 85 ? 16.243 10.016 6.636 1.00 75.06 85 LYS A CA 1
ATOM 669 C C . LYS A 1 85 ? 16.303 10.377 5.147 1.00 75.06 85 LYS A C 1
ATOM 671 O O . LYS A 1 85 ? 15.472 11.146 4.691 1.00 75.06 85 LYS A O 1
ATOM 676 N N . SER A 1 86 ? 17.210 9.765 4.386 1.00 74.94 86 SER A N 1
ATOM 677 C CA . SER A 1 86 ? 17.383 10.049 2.957 1.00 74.94 86 SER A CA 1
ATOM 678 C C . SER A 1 86 ? 16.114 9.796 2.141 1.00 74.94 86 SER A C 1
ATOM 680 O O . SER A 1 86 ? 15.803 10.582 1.251 1.00 74.94 86 SER A O 1
ATOM 682 N N . ILE A 1 87 ? 15.342 8.746 2.438 1.00 73.56 87 ILE A N 1
ATOM 683 C CA . ILE A 1 87 ? 14.059 8.524 1.759 1.00 73.56 87 ILE A CA 1
ATOM 684 C C . ILE A 1 87 ? 12.996 9.521 2.201 1.00 73.56 87 ILE A C 1
ATOM 686 O O . ILE A 1 87 ? 12.255 10.013 1.352 1.00 73.56 87 ILE A O 1
ATOM 690 N N . ARG A 1 88 ? 12.936 9.864 3.491 1.00 76.75 88 ARG A N 1
ATOM 691 C CA . ARG A 1 88 ? 12.025 10.915 3.970 1.00 76.75 88 ARG A CA 1
ATOM 692 C C . ARG A 1 88 ? 12.292 12.243 3.258 1.00 76.75 88 ARG A C 1
ATOM 694 O O . ARG A 1 88 ? 11.354 12.839 2.737 1.00 76.75 88 ARG A O 1
ATOM 701 N N . ASP A 1 89 ? 13.562 12.616 3.119 1.00 75.88 89 ASP A N 1
ATOM 702 C CA . ASP A 1 89 ? 13.988 13.825 2.408 1.00 75.88 89 ASP A CA 1
ATOM 703 C C . ASP A 1 89 ? 13.635 13.761 0.905 1.00 75.88 89 ASP A C 1
ATOM 705 O O . ASP A 1 89 ? 13.231 14.762 0.319 1.00 75.88 89 ASP A O 1
ATOM 709 N N . ARG A 1 90 ? 13.724 12.581 0.268 1.00 72.12 90 ARG A N 1
ATOM 710 C CA . ARG A 1 90 ? 13.336 12.383 -1.146 1.00 72.12 90 ARG A CA 1
ATOM 711 C C . ARG A 1 90 ? 11.833 12.426 -1.383 1.00 72.12 90 ARG A C 1
ATOM 713 O O . ARG A 1 90 ? 11.409 12.724 -2.497 1.00 72.12 90 ARG A O 1
ATOM 720 N N . VAL A 1 91 ? 11.047 12.047 -0.383 1.00 70.25 91 VAL A N 1
ATOM 721 C CA . VAL A 1 91 ? 9.594 11.974 -0.503 1.00 70.25 91 VAL A CA 1
ATOM 722 C C . VAL A 1 91 ? 8.939 13.307 -0.156 1.00 70.25 91 VAL A C 1
ATOM 724 O O . VAL A 1 91 ? 7.862 13.533 -0.683 1.00 70.25 91 VAL A O 1
ATOM 727 N N . ASN A 1 92 ? 9.579 14.177 0.646 1.00 61.47 92 ASN A N 1
ATOM 728 C CA . ASN A 1 92 ? 9.269 15.595 0.969 1.00 61.47 92 ASN A CA 1
ATOM 729 C C . ASN A 1 92 ? 7.781 16.015 1.065 1.00 61.47 92 ASN A C 1
ATOM 731 O O . ASN A 1 92 ? 7.425 17.186 0.984 1.00 61.47 92 ASN A O 1
ATOM 735 N N . GLU A 1 93 ? 6.887 15.051 1.218 1.00 59.56 93 GLU A N 1
ATOM 736 C CA . GLU A 1 93 ? 5.444 15.236 1.264 1.00 59.56 93 GLU A CA 1
ATOM 737 C C . GLU A 1 93 ? 4.888 14.759 2.605 1.00 59.56 93 GLU A C 1
ATOM 739 O O . GLU A 1 93 ? 3.758 15.096 2.960 1.00 59.56 93 GLU A O 1
ATOM 744 N N . PHE A 1 94 ? 5.679 13.974 3.347 1.00 60.03 94 PHE A N 1
ATOM 745 C CA . PHE A 1 94 ? 5.292 13.362 4.606 1.00 60.03 94 PHE A CA 1
ATOM 746 C C . PHE A 1 94 ? 6.507 13.190 5.528 1.00 60.03 94 PHE A C 1
ATOM 748 O O . PHE A 1 94 ? 7.361 12.334 5.306 1.00 60.03 94 PHE A O 1
ATOM 755 N N . ASP A 1 95 ? 6.548 13.957 6.618 1.00 54.41 95 ASP A N 1
ATOM 756 C CA . ASP A 1 95 ? 7.641 13.906 7.606 1.00 54.41 95 ASP A CA 1
ATOM 757 C C . ASP A 1 95 ? 7.698 12.587 8.404 1.00 54.41 95 ASP A C 1
ATOM 759 O O . ASP A 1 95 ? 8.639 12.340 9.168 1.00 54.41 95 ASP A O 1
ATOM 763 N N . ARG A 1 96 ? 6.643 11.764 8.323 1.00 69.38 96 ARG A N 1
ATOM 764 C CA . ARG A 1 96 ? 6.368 10.639 9.234 1.00 69.38 96 ARG A CA 1
ATOM 765 C C . ARG A 1 96 ? 5.649 9.509 8.511 1.00 69.38 96 ARG A C 1
ATOM 767 O O . ARG A 1 96 ? 5.119 9.700 7.424 1.00 69.38 96 ARG A O 1
ATOM 774 N N . SER A 1 97 ? 5.592 8.339 9.146 1.00 80.38 97 SER A N 1
ATOM 775 C CA . SER A 1 97 ? 4.751 7.239 8.672 1.00 80.38 97 SER A CA 1
ATOM 776 C C . SER A 1 97 ? 3.275 7.637 8.682 1.00 80.38 97 SER A C 1
ATOM 778 O O . SER A 1 97 ? 2.815 8.280 9.628 1.00 80.38 97 SER A O 1
ATOM 780 N N . PHE A 1 98 ? 2.526 7.239 7.658 1.00 87.12 98 PHE A N 1
ATOM 781 C CA . PHE A 1 98 ? 1.098 7.530 7.537 1.00 87.12 98 PHE A CA 1
ATOM 782 C C . PHE A 1 98 ? 0.350 6.357 6.913 1.00 87.12 98 PHE A C 1
ATOM 784 O O . PHE A 1 98 ? 0.935 5.479 6.280 1.00 87.12 98 PHE A O 1
ATOM 791 N N . VAL A 1 99 ? -0.965 6.357 7.114 1.00 94.31 99 VAL A N 1
ATOM 792 C CA . VAL A 1 99 ? -1.870 5.349 6.567 1.00 94.31 99 VAL A CA 1
ATOM 793 C C . VAL A 1 99 ? -2.672 5.971 5.436 1.00 94.31 99 VAL A C 1
ATOM 795 O O . VAL A 1 99 ? -3.237 7.056 5.604 1.00 94.31 99 VAL A O 1
ATOM 798 N N . ILE A 1 100 ? -2.716 5.280 4.303 1.00 97.06 100 ILE A N 1
ATOM 799 C CA . ILE A 1 100 ? -3.560 5.620 3.161 1.00 97.06 100 ILE A CA 1
ATOM 800 C C . ILE A 1 100 ? -4.672 4.593 3.079 1.00 97.06 100 ILE A C 1
ATOM 802 O O . ILE A 1 100 ? -4.409 3.391 3.044 1.00 97.06 100 ILE A O 1
ATOM 806 N N . VAL A 1 101 ? -5.907 5.080 3.057 1.00 98.44 101 VAL A N 1
ATOM 807 C CA . VAL A 1 101 ? -7.119 4.267 3.104 1.00 98.44 101 VAL A CA 1
ATOM 808 C C . VAL A 1 101 ? -7.915 4.461 1.822 1.00 98.44 101 VAL A C 1
ATOM 810 O O . VAL A 1 101 ? -8.027 5.580 1.328 1.00 98.44 101 VAL A O 1
ATOM 813 N N . ASN A 1 102 ? -8.441 3.362 1.285 1.00 98.56 102 ASN A N 1
ATOM 814 C CA . ASN A 1 102 ? -9.246 3.300 0.067 1.00 98.56 102 ASN A CA 1
ATOM 815 C C . ASN A 1 102 ? -8.671 4.109 -1.115 1.00 98.56 102 ASN A C 1
ATOM 817 O O . ASN A 1 102 ? -9.426 4.828 -1.768 1.00 98.56 102 ASN A O 1
ATOM 821 N N . PRO A 1 103 ? -7.356 4.055 -1.414 1.00 98.38 103 PRO A N 1
ATOM 822 C CA . PRO A 1 103 ? -6.830 4.852 -2.508 1.00 98.38 103 PRO A CA 1
ATOM 823 C C . PRO A 1 103 ? -7.297 4.303 -3.862 1.00 98.38 103 PRO A C 1
ATOM 825 O O . PRO A 1 103 ? -7.302 3.086 -4.087 1.00 98.38 103 PRO A O 1
ATOM 828 N N . ARG A 1 104 ? -7.613 5.204 -4.795 1.00 97.94 104 ARG A N 1
ATOM 829 C CA . ARG A 1 104 ? -7.809 4.881 -6.213 1.00 97.94 104 ARG A CA 1
ATOM 830 C C . ARG A 1 104 ? -7.081 5.884 -7.100 1.00 97.94 104 ARG A C 1
ATOM 832 O O . ARG A 1 104 ? -7.103 7.085 -6.846 1.00 97.94 104 ARG A O 1
ATOM 839 N N . ILE A 1 105 ? -6.438 5.380 -8.151 1.00 98.19 105 ILE A N 1
ATOM 840 C CA . ILE A 1 105 ? -5.875 6.225 -9.207 1.00 98.19 105 ILE A CA 1
ATOM 841 C C . ILE A 1 105 ? -7.047 6.706 -10.056 1.00 98.19 105 ILE A C 1
ATOM 843 O O . ILE A 1 105 ? -7.734 5.889 -10.665 1.00 98.19 105 ILE A O 1
ATOM 847 N N . VAL A 1 106 ? -7.281 8.014 -10.080 1.00 98.19 106 VAL A N 1
ATOM 848 C CA . VAL A 1 106 ? -8.359 8.621 -10.873 1.00 98.19 106 VAL A CA 1
ATOM 849 C C . VAL A 1 106 ? -7.859 9.105 -12.227 1.00 98.19 106 VAL A C 1
ATOM 851 O O . VAL A 1 106 ? -8.616 9.088 -13.194 1.00 98.19 106 VAL A O 1
ATOM 854 N N . ARG A 1 107 ? -6.580 9.496 -12.327 1.00 97.38 107 ARG A N 1
ATOM 855 C CA . ARG A 1 107 ? -5.926 9.894 -13.584 1.00 97.38 107 ARG A CA 1
ATOM 856 C C . ARG A 1 107 ? -4.459 9.474 -13.591 1.00 97.38 107 ARG A C 1
ATOM 858 O O . ARG A 1 107 ? -3.821 9.376 -12.546 1.00 97.38 107 ARG A O 1
ATOM 865 N N . SER A 1 108 ? -3.900 9.257 -14.775 1.00 96.38 108 SER A N 1
ATOM 866 C CA . SER A 1 108 ? -2.471 9.005 -14.966 1.00 96.38 108 SER A CA 1
ATOM 867 C C . SER A 1 108 ? -1.972 9.646 -16.259 1.00 96.38 108 SER A C 1
ATOM 869 O O . SER A 1 108 ? -2.744 9.938 -17.174 1.00 96.38 108 SER A O 1
ATOM 871 N N . THR A 1 109 ? -0.670 9.913 -16.338 1.00 90.88 109 THR A N 1
ATOM 872 C CA . THR A 1 109 ? -0.039 10.365 -17.587 1.00 90.88 109 THR A CA 1
ATOM 873 C C . THR A 1 109 ? 0.157 9.203 -18.549 1.00 90.88 109 THR A C 1
ATOM 875 O O . THR A 1 109 ? 0.532 8.123 -18.117 1.00 90.88 109 THR A O 1
ATOM 878 N N . GLN A 1 110 ? 0.067 9.428 -19.861 1.00 90.31 110 GLN A N 1
ATOM 879 C CA . GLN A 1 110 ? 0.408 8.393 -20.854 1.00 90.31 110 GLN A CA 1
ATOM 880 C C . GLN A 1 110 ? 1.885 7.962 -20.801 1.00 90.31 110 GLN A C 1
ATOM 882 O O . GLN A 1 110 ? 2.220 6.840 -21.166 1.00 90.31 110 GLN A O 1
ATOM 887 N N . VAL A 1 111 ? 2.768 8.836 -20.306 1.00 91.00 111 VAL A N 1
ATOM 888 C CA . VAL A 1 111 ? 4.194 8.536 -20.142 1.00 91.00 111 VAL A CA 1
ATOM 889 C C . VAL A 1 111 ? 4.392 7.490 -19.045 1.00 91.00 111 VAL A C 1
ATOM 891 O O . VAL A 1 111 ? 4.114 7.744 -17.865 1.00 91.00 111 VAL A O 1
ATOM 894 N N . MET A 1 112 ? 4.919 6.334 -19.445 1.00 94.19 112 MET A N 1
ATOM 895 C CA . MET A 1 112 ? 5.359 5.271 -18.548 1.00 94.19 112 MET A CA 1
ATOM 896 C C . MET A 1 112 ? 6.882 5.213 -18.488 1.00 94.19 112 MET A C 1
ATOM 898 O O . MET A 1 112 ? 7.566 5.423 -19.486 1.00 94.19 112 MET A O 1
ATOM 902 N N . VAL A 1 113 ? 7.408 4.920 -17.306 1.00 94.81 113 VAL A N 1
ATOM 903 C CA . VAL A 1 113 ? 8.841 4.827 -17.031 1.00 94.81 113 VAL A CA 1
ATOM 904 C C . VAL A 1 113 ? 9.106 3.480 -16.379 1.00 94.81 113 VAL A C 1
ATOM 906 O O . VAL A 1 113 ? 8.355 3.061 -15.495 1.00 94.81 113 VAL A O 1
ATOM 909 N N . GLU A 1 114 ? 10.171 2.809 -16.807 1.00 97.00 114 GLU A N 1
ATOM 910 C CA . GLU A 1 114 ? 10.623 1.585 -16.157 1.00 97.00 114 GLU A CA 1
ATOM 911 C C . GLU A 1 114 ? 11.152 1.903 -14.753 1.00 97.00 114 GLU A C 1
ATOM 913 O O . GLU A 1 114 ? 11.963 2.814 -14.557 1.00 97.00 114 GLU A O 1
ATOM 918 N N . LYS A 1 115 ? 10.678 1.152 -13.762 1.00 94.75 115 LYS A N 1
ATOM 919 C CA . LYS A 1 115 ? 11.117 1.222 -12.373 1.00 94.75 115 LYS A CA 1
ATOM 920 C C . LYS A 1 115 ? 11.614 -0.145 -11.936 1.00 94.75 115 LYS A C 1
ATOM 922 O O . LYS A 1 115 ? 10.954 -1.152 -12.164 1.00 94.75 115 LYS A O 1
ATOM 927 N N . GLN A 1 116 ? 12.765 -0.169 -11.275 1.00 95.69 116 GLN A N 1
ATOM 928 C CA . GLN A 1 116 ? 13.262 -1.373 -10.619 1.00 95.69 116 GLN A CA 1
ATOM 929 C C . GLN A 1 116 ? 12.554 -1.513 -9.270 1.00 95.69 116 GLN A C 1
ATOM 931 O O . GLN A 1 116 ? 12.698 -0.651 -8.399 1.00 95.69 116 GLN A O 1
ATOM 936 N N . GLU A 1 117 ? 11.763 -2.571 -9.111 1.00 95.38 117 GLU A N 1
ATOM 937 C CA . GLU A 1 117 ? 10.929 -2.800 -7.931 1.00 95.38 117 GLU A CA 1
ATOM 938 C C . GLU A 1 117 ? 11.279 -4.117 -7.243 1.00 95.38 117 GLU A C 1
ATOM 940 O O . GLU A 1 117 ? 11.372 -5.165 -7.880 1.00 95.38 117 GLU A O 1
ATOM 945 N N . GLY A 1 118 ? 11.431 -4.049 -5.922 1.00 94.00 118 GLY A N 1
ATOM 946 C CA . GLY A 1 118 ? 11.378 -5.203 -5.029 1.00 94.00 118 GLY A CA 1
ATOM 947 C C . GLY A 1 118 ? 10.068 -5.202 -4.243 1.00 94.00 118 GLY A C 1
ATOM 948 O O . GLY A 1 118 ? 9.305 -4.236 -4.281 1.00 94.00 118 GLY A O 1
ATOM 949 N N . CYS A 1 119 ? 9.794 -6.279 -3.511 1.00 95.56 119 CYS A N 1
ATOM 950 C CA . CYS A 1 119 ? 8.595 -6.379 -2.685 1.00 95.56 119 CYS A CA 1
ATOM 951 C C . CYS A 1 119 ? 8.851 -7.265 -1.465 1.00 95.56 119 CYS A C 1
ATOM 953 O O . CYS A 1 119 ? 9.368 -8.373 -1.601 1.00 95.56 119 CYS A O 1
ATOM 955 N N . VAL A 1 120 ? 8.429 -6.821 -0.276 1.00 94.31 120 VAL A N 1
ATOM 956 C CA . VAL A 1 120 ? 8.612 -7.591 0.968 1.00 94.31 120 VAL A CA 1
ATOM 957 C C . VAL A 1 120 ? 7.855 -8.921 0.967 1.00 94.31 120 VAL A C 1
ATOM 959 O O . VAL A 1 120 ? 8.209 -9.815 1.717 1.00 94.31 120 VAL A O 1
ATOM 962 N N . THR A 1 121 ? 6.858 -9.114 0.102 1.00 93.50 121 THR A N 1
ATOM 963 C CA . THR A 1 121 ? 6.221 -10.431 -0.086 1.00 93.50 121 THR A CA 1
ATOM 964 C C . THR A 1 121 ? 7.183 -11.471 -0.678 1.00 93.50 121 THR A C 1
ATOM 966 O O . THR A 1 121 ? 7.016 -12.661 -0.431 1.00 93.50 121 THR A O 1
ATOM 969 N N . PHE A 1 122 ? 8.206 -11.033 -1.417 1.00 92.62 122 PHE A N 1
ATOM 970 C CA . PHE A 1 122 ? 9.143 -11.873 -2.167 1.00 92.62 122 PHE A CA 1
ATOM 971 C C . PHE A 1 122 ? 10.584 -11.686 -1.666 1.00 92.62 122 PHE A C 1
ATOM 973 O O . PHE A 1 122 ? 11.505 -11.427 -2.440 1.00 92.62 122 PHE A O 1
ATOM 980 N N . LEU A 1 123 ? 10.789 -11.775 -0.347 1.00 89.00 123 LEU A N 1
ATOM 981 C CA . LEU A 1 123 ? 12.121 -11.640 0.256 1.00 89.00 123 LEU A CA 1
ATOM 982 C C . LEU A 1 123 ? 13.132 -12.607 -0.374 1.00 89.00 123 LEU A C 1
ATOM 984 O O . LEU A 1 123 ? 12.845 -13.786 -0.568 1.00 89.00 123 LEU A O 1
ATOM 988 N N . GLY A 1 124 ? 14.332 -12.095 -0.657 1.00 85.50 124 GLY A N 1
ATOM 989 C CA . GLY A 1 124 ? 15.417 -12.853 -1.285 1.00 85.50 124 GLY A CA 1
ATOM 990 C C . GLY A 1 124 ? 15.347 -12.926 -2.813 1.00 85.50 124 GLY A C 1
ATOM 991 O O . GLY A 1 124 ? 16.287 -13.422 -3.429 1.00 85.50 124 GLY A O 1
ATOM 992 N N . MET A 1 125 ? 14.282 -12.415 -3.439 1.00 89.69 125 MET A N 1
ATOM 993 C CA . MET A 1 125 ? 14.209 -12.284 -4.893 1.00 89.69 125 MET A CA 1
ATOM 994 C C . MET A 1 125 ? 14.855 -10.982 -5.375 1.00 89.69 125 MET A C 1
ATOM 996 O O . MET A 1 125 ? 14.816 -9.959 -4.691 1.00 89.69 125 MET A O 1
ATOM 1000 N N . ALA A 1 126 ? 15.445 -11.027 -6.571 1.00 89.56 126 ALA A N 1
ATOM 1001 C CA . ALA A 1 126 ? 15.983 -9.841 -7.225 1.00 89.56 126 ALA A CA 1
ATOM 1002 C C . ALA A 1 126 ? 14.860 -8.877 -7.630 1.00 89.56 126 ALA A C 1
ATOM 1004 O O . ALA A 1 126 ? 13.763 -9.310 -7.993 1.00 89.56 126 ALA A O 1
ATOM 1005 N N . ASN A 1 127 ? 15.165 -7.578 -7.616 1.00 93.31 127 ASN A N 1
ATOM 1006 C CA . ASN A 1 127 ? 14.267 -6.562 -8.155 1.00 93.31 127 ASN A CA 1
ATOM 1007 C C . ASN A 1 127 ? 13.981 -6.834 -9.636 1.00 93.31 127 ASN A C 1
ATOM 1009 O O . ASN A 1 127 ? 14.839 -7.336 -10.364 1.00 93.31 127 ASN A O 1
ATOM 1013 N N . VAL A 1 128 ? 12.778 -6.474 -10.076 1.00 95.38 128 VAL A N 1
ATOM 1014 C CA . VAL A 1 128 ? 12.328 -6.654 -11.459 1.00 95.38 128 VAL A CA 1
ATOM 1015 C C . VAL A 1 128 ? 11.933 -5.318 -12.091 1.00 95.38 128 VAL A C 1
ATOM 1017 O O . VAL A 1 128 ? 11.437 -4.434 -11.383 1.00 95.38 128 VAL A O 1
ATOM 1020 N N . PRO A 1 129 ? 1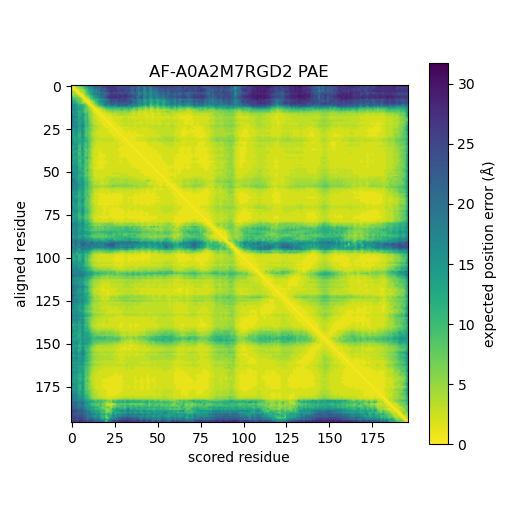2.116 -5.157 -13.414 1.00 96.62 129 PRO A N 1
ATOM 1021 C CA . PRO A 1 129 ? 11.621 -3.994 -14.137 1.00 96.62 129 PRO A CA 1
ATOM 1022 C C . PRO A 1 129 ? 10.090 -4.014 -14.211 1.00 96.62 129 PRO A C 1
ATOM 1024 O O . PRO A 1 129 ? 9.482 -4.994 -14.651 1.00 96.62 129 PRO A O 1
ATOM 1027 N N . VAL A 1 130 ? 9.459 -2.911 -13.814 1.00 96.88 130 VAL A N 1
ATOM 1028 C CA . VAL A 1 130 ? 8.010 -2.699 -13.902 1.00 96.88 130 VAL A CA 1
ATOM 1029 C C . VAL A 1 130 ? 7.739 -1.342 -14.539 1.00 96.88 130 VAL A C 1
ATOM 1031 O O . VAL A 1 130 ? 8.307 -0.328 -14.140 1.00 96.88 130 VAL A O 1
ATOM 1034 N N . MET A 1 131 ? 6.853 -1.304 -15.534 1.00 96.94 131 MET A N 1
ATOM 1035 C CA . MET A 1 131 ? 6.423 -0.046 -16.142 1.00 96.94 131 MET A CA 1
ATOM 1036 C C . MET A 1 131 ? 5.395 0.642 -15.248 1.00 96.94 131 MET A C 1
ATOM 1038 O O . MET A 1 131 ? 4.369 0.049 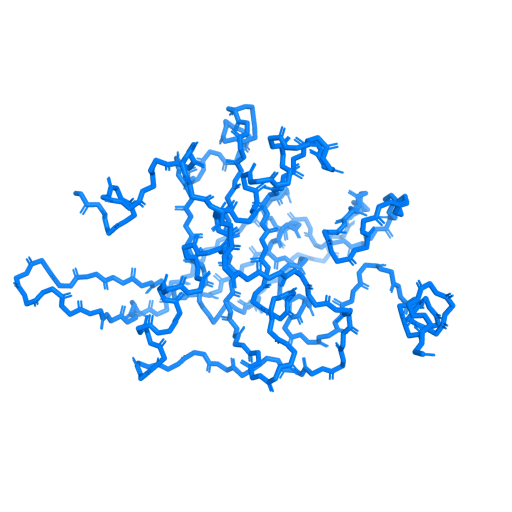-14.914 1.00 96.94 131 MET A O 1
ATOM 1042 N N . ARG A 1 132 ? 5.658 1.898 -14.882 1.00 97.50 132 ARG A N 1
ATOM 1043 C CA . ARG A 1 132 ? 4.772 2.727 -14.055 1.00 97.50 132 ARG A CA 1
ATOM 1044 C C . ARG A 1 132 ? 4.496 4.058 -14.729 1.00 97.50 132 ARG A C 1
ATOM 1046 O O . ARG A 1 132 ? 5.392 4.635 -15.345 1.00 97.50 132 ARG A O 1
ATOM 1053 N N . HIS A 1 133 ? 3.299 4.601 -14.546 1.00 97.69 133 HIS A N 1
ATOM 1054 C CA . HIS A 1 133 ? 3.027 5.989 -14.907 1.00 97.69 133 HIS A CA 1
ATOM 1055 C C . HIS A 1 133 ? 3.904 6.915 -14.061 1.00 97.69 133 HIS A C 1
ATOM 1057 O O . HIS A 1 133 ? 3.964 6.769 -12.837 1.00 97.69 133 HIS A O 1
ATOM 1063 N N . ASN A 1 134 ? 4.592 7.868 -14.695 1.00 95.12 134 ASN A N 1
ATOM 1064 C CA . ASN A 1 134 ? 5.503 8.758 -13.966 1.00 95.12 134 ASN A CA 1
ATOM 1065 C C . ASN A 1 134 ? 4.766 9.744 -13.047 1.00 95.12 134 ASN A C 1
ATOM 1067 O O . ASN A 1 134 ? 5.326 10.184 -12.041 1.00 95.12 134 ASN A O 1
ATOM 1071 N N . LYS A 1 135 ? 3.523 10.092 -13.398 1.00 97.12 135 LYS A N 1
ATOM 1072 C CA . LYS A 1 135 ? 2.628 10.921 -12.593 1.00 97.12 135 LYS A CA 1
ATOM 1073 C C . LYS A 1 135 ? 1.223 10.317 -12.579 1.00 97.12 135 LYS A C 1
ATOM 1075 O O . LYS A 1 135 ? 0.724 9.850 -13.607 1.00 97.12 135 LYS A O 1
ATOM 1080 N N . ILE A 1 136 ? 0.604 10.350 -11.407 1.00 98.06 136 ILE A N 1
ATOM 1081 C CA . ILE A 1 136 ? -0.755 9.875 -11.146 1.00 98.06 136 ILE A CA 1
ATOM 1082 C C . ILE A 1 136 ? -1.506 10.905 -10.302 1.00 98.06 136 ILE A C 1
ATOM 1084 O O . ILE A 1 136 ? -0.900 11.594 -9.486 1.00 98.06 136 ILE A O 1
ATOM 1088 N N . GLU A 1 137 ? -2.816 10.972 -10.478 1.00 98.12 137 GLU A N 1
ATOM 1089 C CA . GLU A 1 137 ? -3.738 11.622 -9.555 1.00 98.12 137 GLU A CA 1
ATOM 1090 C C . GLU A 1 137 ? -4.440 10.514 -8.775 1.00 98.12 137 GLU A C 1
ATOM 1092 O O . GLU A 1 137 ? -5.015 9.588 -9.360 1.00 98.12 137 GLU A O 1
ATOM 1097 N N . VAL A 1 138 ? -4.359 10.584 -7.454 1.00 98.00 138 VAL A N 1
ATOM 1098 C CA . VAL A 1 138 ? -4.950 9.604 -6.549 1.00 98.00 138 VAL A CA 1
ATOM 1099 C C . VAL A 1 138 ? -5.957 10.316 -5.679 1.00 98.00 138 VAL A C 1
ATOM 1101 O O . VAL A 1 138 ? -5.652 11.360 -5.100 1.00 98.00 138 VAL A O 1
ATOM 1104 N N . GLU A 1 139 ? -7.122 9.708 -5.520 1.00 98.25 139 GLU A N 1
ATOM 1105 C CA . GLU A 1 139 ? -7.971 10.030 -4.387 1.00 98.25 139 GLU A CA 1
ATOM 1106 C C . GLU A 1 139 ? -7.826 8.984 -3.285 1.00 98.25 139 GLU A C 1
ATOM 1108 O O . GLU A 1 139 ? -7.574 7.809 -3.559 1.00 98.25 139 GLU A O 1
ATOM 1113 N N . TYR A 1 140 ? -7.959 9.414 -2.038 1.00 98.00 140 TYR A N 1
ATOM 1114 C CA . TYR A 1 140 ? -7.781 8.552 -0.878 1.00 98.00 140 TYR A CA 1
ATOM 1115 C C . TYR A 1 140 ? -8.393 9.166 0.381 1.00 98.00 140 TYR A C 1
ATOM 1117 O O . TYR A 1 140 ? -8.692 10.357 0.442 1.00 98.00 140 TYR A O 1
ATOM 1125 N N . GLN A 1 141 ? -8.506 8.355 1.425 1.00 97.31 141 GLN A N 1
ATOM 1126 C CA . GLN A 1 141 ? -8.902 8.764 2.766 1.00 97.31 141 GLN A CA 1
ATOM 1127 C C . GLN A 1 141 ? -7.760 8.535 3.761 1.00 97.31 141 GLN A C 1
ATOM 1129 O O . GLN A 1 141 ? -6.779 7.832 3.492 1.00 97.31 141 GLN A O 1
ATOM 1134 N N . GLN A 1 142 ? -7.889 9.127 4.944 1.00 94.19 142 GLN A N 1
ATOM 1135 C CA . GLN A 1 142 ? -7.009 8.883 6.084 1.00 94.19 142 GLN A CA 1
ATOM 1136 C C . GLN A 1 142 ? -7.843 8.663 7.342 1.00 94.19 142 GLN A C 1
ATOM 1138 O O . GLN A 1 142 ? -9.003 9.060 7.393 1.00 94.19 142 GLN A O 1
ATOM 1143 N N . ILE A 1 143 ? -7.239 8.066 8.368 1.00 92.06 143 ILE A N 1
ATOM 1144 C CA . ILE A 1 143 ? -7.854 8.032 9.696 1.00 92.06 143 ILE A CA 1
ATOM 1145 C C . ILE A 1 143 ? -7.591 9.364 10.385 1.00 92.06 143 ILE A C 1
ATOM 1147 O O . ILE A 1 143 ? -6.445 9.819 10.457 1.00 92.06 143 ILE A O 1
ATOM 1151 N N . GLU A 1 144 ? -8.626 9.936 10.973 1.00 89.50 144 GLU A N 1
ATOM 1152 C CA . GLU A 1 144 ? -8.513 11.052 11.895 1.00 89.50 144 GLU A CA 1
ATOM 1153 C C . GLU A 1 144 ? -9.013 10.668 13.288 1.00 89.50 144 GLU A C 1
ATOM 1155 O O . GLU A 1 144 ? -9.652 9.637 13.498 1.00 89.50 144 GLU A O 1
ATOM 1160 N N . ARG A 1 145 ? -8.647 11.489 14.274 1.00 88.25 145 ARG A N 1
ATOM 1161 C CA . ARG A 1 145 ? -9.173 11.376 15.631 1.00 88.25 145 ARG A CA 1
ATOM 1162 C C . ARG A 1 145 ? -9.922 12.632 15.968 1.00 88.25 145 ARG A C 1
ATOM 1164 O O . ARG A 1 145 ? -9.333 13.718 15.918 1.00 88.25 145 ARG A O 1
ATOM 1171 N N . ASN A 1 146 ? -11.131 12.475 16.476 1.00 89.69 146 ASN A N 1
ATOM 1172 C CA . ASN A 1 146 ? -11.754 13.559 17.200 1.00 89.69 146 ASN A CA 1
ATOM 1173 C C . ASN A 1 146 ? -10.901 13.896 18.440 1.00 89.69 146 ASN A C 1
ATOM 1175 O O . ASN A 1 146 ? -10.553 13.026 19.243 1.00 89.69 146 ASN A O 1
ATOM 1179 N N . LYS A 1 147 ? -10.520 15.168 18.592 1.00 85.06 147 LYS A N 1
ATOM 1180 C CA . LYS A 1 147 ? -9.652 15.609 19.697 1.00 85.06 147 LYS A CA 1
ATOM 1181 C C . LYS A 1 147 ? -10.335 15.510 21.066 1.00 85.06 147 LYS A C 1
ATOM 1183 O O . LYS A 1 147 ? -9.627 15.346 22.055 1.00 85.06 147 LYS A O 1
ATOM 1188 N N . PHE A 1 148 ? -11.665 15.585 21.106 1.00 86.44 148 PHE A N 1
ATOM 1189 C CA . PHE A 1 148 ? -12.474 15.585 22.323 1.00 86.44 148 PHE A CA 1
ATOM 1190 C C . PHE A 1 148 ? -12.959 14.177 22.684 1.00 86.44 148 PHE A C 1
ATOM 1192 O O . PHE A 1 148 ? -12.602 13.673 23.744 1.00 86.44 148 PHE A O 1
ATOM 1199 N N . SER A 1 149 ? -13.709 13.510 21.796 1.00 89.31 149 SER A N 1
ATOM 1200 C CA . SER A 1 149 ? -14.255 12.166 22.068 1.00 89.31 149 SER A CA 1
ATOM 1201 C C . SER A 1 149 ? -13.203 11.064 21.947 1.00 89.31 149 SER A C 1
ATOM 1203 O O . SER A 1 149 ? -13.327 9.990 22.529 1.00 89.31 149 SER A O 1
ATOM 1205 N N . GLY A 1 150 ? -12.138 11.321 21.186 1.00 87.25 150 GLY A N 1
ATOM 1206 C CA . GLY A 1 150 ? -11.109 10.335 20.908 1.00 87.25 150 GLY A CA 1
ATOM 1207 C C . GLY A 1 150 ? -11.502 9.256 19.900 1.00 87.25 150 GLY A C 1
ATOM 1208 O O . GLY A 1 150 ? -10.681 8.364 19.654 1.00 87.25 150 GLY A O 1
ATOM 1209 N N . GLU A 1 151 ? -12.704 9.365 19.340 1.00 90.62 151 GLU A N 1
ATOM 1210 C CA . GLU A 1 151 ? -13.263 8.513 18.298 1.00 90.62 151 GLU A CA 1
ATOM 1211 C C . GLU A 1 151 ? -12.443 8.602 17.008 1.00 90.62 151 GLU A C 1
ATOM 1213 O O . GLU A 1 151 ? -11.833 9.636 16.712 1.00 90.62 151 GLU A O 1
ATOM 1218 N N . LEU A 1 152 ? -12.383 7.482 16.288 1.00 93.19 152 LEU A N 1
ATOM 1219 C CA . LEU A 1 152 ? -11.741 7.388 14.984 1.00 93.19 152 LEU A CA 1
ATOM 1220 C C . LEU A 1 152 ? -12.802 7.587 13.909 1.00 93.19 152 LEU A C 1
ATOM 1222 O O . LEU A 1 152 ? -13.869 6.997 14.019 1.00 93.19 152 LEU A O 1
ATOM 1226 N N . SER A 1 153 ? -12.468 8.345 12.874 1.00 94.50 153 SER A N 1
ATOM 1227 C CA . SER A 1 153 ? -13.278 8.470 11.661 1.00 94.50 153 SER A CA 1
ATOM 1228 C C . SER A 1 153 ? -12.384 8.425 10.427 1.00 94.50 153 SER A C 1
ATOM 1230 O O . SER A 1 153 ? -11.163 8.629 10.518 1.00 94.50 153 SER A O 1
ATOM 1232 N N . LEU A 1 154 ? -12.971 8.148 9.263 1.00 95.62 154 LEU A N 1
ATOM 1233 C CA . LEU A 1 154 ? -12.320 8.426 7.990 1.00 95.62 154 LEU A CA 1
ATOM 1234 C C . LEU A 1 154 ? -12.508 9.894 7.614 1.00 95.62 154 LEU A C 1
ATOM 1236 O O . LEU A 1 154 ? -13.590 10.461 7.750 1.00 95.62 154 LEU A O 1
ATOM 1240 N N . THR A 1 155 ? -11.463 10.504 7.063 1.00 94.56 155 THR A N 1
ATOM 1241 C CA . THR A 1 155 ? -11.617 11.793 6.387 1.00 94.56 155 THR A CA 1
ATOM 1242 C C . THR A 1 155 ? -12.517 11.640 5.157 1.00 94.56 155 THR A C 1
ATOM 1244 O O . THR A 1 155 ? -12.616 10.556 4.571 1.00 94.56 155 THR A O 1
ATOM 1247 N N . GLY A 1 156 ? -13.062 12.755 4.664 1.00 95.44 156 GLY A N 1
ATOM 1248 C CA . GLY A 1 156 ? -13.528 12.817 3.276 1.00 95.44 156 GLY A CA 1
ATOM 1249 C C . GLY A 1 156 ? -12.416 12.432 2.288 1.00 95.44 156 GLY A C 1
ATOM 1250 O O . GLY A 1 156 ? -11.226 12.477 2.632 1.00 95.44 156 GLY A O 1
ATOM 1251 N N . TYR A 1 157 ? -12.802 12.046 1.069 1.00 96.75 157 TYR A N 1
ATOM 1252 C CA . TYR A 1 157 ? -11.843 11.770 0.000 1.00 96.75 157 TYR A CA 1
ATOM 1253 C C . TYR A 1 157 ? -11.023 13.025 -0.313 1.00 96.75 157 TYR A C 1
ATOM 1255 O O . TYR A 1 157 ? -11.555 14.115 -0.522 1.00 96.75 157 TYR A O 1
ATOM 1263 N N . LYS A 1 158 ? -9.705 12.859 -0.324 1.00 95.56 158 LYS A N 1
ATOM 1264 C CA . LYS A 1 158 ? -8.720 13.867 -0.714 1.00 95.56 158 LYS A CA 1
ATOM 1265 C C . LYS A 1 158 ? -8.192 13.504 -2.087 1.00 95.56 158 LYS A C 1
ATOM 1267 O O . LYS A 1 158 ? -7.951 12.329 -2.316 1.00 95.56 158 LYS A O 1
ATOM 1272 N N . HIS A 1 159 ? -7.948 14.492 -2.940 1.00 96.88 159 HIS A N 1
ATOM 1273 C CA . HIS A 1 159 ? -7.296 14.311 -4.239 1.00 96.88 159 HIS A CA 1
ATOM 1274 C C . HIS A 1 159 ? -5.869 14.845 -4.177 1.00 96.88 159 HIS A C 1
ATOM 1276 O O . HIS A 1 159 ? -5.635 15.922 -3.621 1.00 96.88 159 HIS A O 1
ATOM 1282 N N . LYS A 1 160 ? -4.911 14.099 -4.728 1.00 94.88 160 LYS A N 1
ATOM 1283 C CA . LYS A 1 160 ? -3.516 14.527 -4.787 1.00 94.88 160 LYS A CA 1
ATOM 1284 C C . LYS A 1 160 ? -2.796 13.971 -6.008 1.00 94.88 160 LYS A C 1
ATOM 1286 O O . LYS A 1 160 ? -2.891 12.786 -6.322 1.00 94.88 160 LYS A O 1
ATOM 1291 N N . ASP A 1 161 ? -2.016 14.843 -6.631 1.00 96.31 161 ASP A N 1
ATOM 1292 C CA . ASP A 1 161 ? -1.045 14.475 -7.650 1.00 96.31 161 ASP A CA 1
ATOM 1293 C C . ASP A 1 161 ? 0.224 13.923 -6.995 1.00 96.31 161 ASP A C 1
ATOM 1295 O O . ASP A 1 161 ? 0.835 14.583 -6.155 1.00 96.31 161 ASP A O 1
ATOM 1299 N N . PHE A 1 162 ? 0.662 12.748 -7.438 1.00 94.81 162 PHE A N 1
ATOM 1300 C CA . PHE A 1 162 ? 1.942 12.154 -7.073 1.00 94.81 162 PHE A CA 1
ATOM 1301 C C . PHE A 1 162 ? 2.806 11.969 -8.313 1.00 94.81 162 PHE A C 1
ATOM 1303 O O . PHE A 1 162 ? 2.312 11.642 -9.394 1.00 94.81 162 PHE A O 1
ATOM 1310 N N . SER A 1 163 ? 4.118 12.129 -8.157 1.00 94.25 163 SER A N 1
ATOM 1311 C CA . SER A 1 163 ? 5.090 11.904 -9.229 1.00 94.25 163 SER A CA 1
ATOM 1312 C C . SER A 1 163 ? 6.309 11.126 -8.737 1.00 94.25 163 SER A C 1
ATOM 1314 O O . SER A 1 163 ? 6.511 10.945 -7.533 1.00 94.25 163 SER A O 1
ATOM 1316 N N . GLY A 1 164 ? 7.111 10.616 -9.673 1.00 92.25 164 GLY A N 1
ATOM 1317 C CA . GLY A 1 164 ? 8.383 9.970 -9.362 1.00 92.25 164 GLY A CA 1
ATOM 1318 C C . GLY A 1 164 ? 8.222 8.760 -8.439 1.00 92.25 164 GLY A C 1
ATOM 1319 O O . GLY A 1 164 ? 7.423 7.863 -8.707 1.00 92.25 164 GLY A O 1
ATOM 1320 N N . ILE A 1 165 ? 8.996 8.727 -7.350 1.00 91.25 165 ILE A N 1
ATOM 1321 C CA . ILE A 1 165 ? 8.983 7.610 -6.393 1.00 91.25 165 ILE A CA 1
ATOM 1322 C C . ILE A 1 165 ? 7.624 7.452 -5.696 1.00 91.25 165 ILE A C 1
ATOM 1324 O O . ILE A 1 165 ? 7.200 6.331 -5.438 1.00 91.25 165 ILE A O 1
ATOM 1328 N N . MET A 1 166 ? 6.896 8.545 -5.450 1.00 93.12 166 MET A N 1
ATOM 1329 C CA . MET A 1 166 ? 5.580 8.463 -4.814 1.00 93.12 166 MET A CA 1
ATOM 1330 C C . MET A 1 166 ? 4.527 7.897 -5.755 1.00 93.12 166 MET A C 1
ATOM 1332 O O . MET A 1 166 ? 3.755 7.033 -5.347 1.00 93.12 166 MET A O 1
ATOM 1336 N N . ALA A 1 167 ? 4.550 8.289 -7.032 1.00 95.50 167 ALA A N 1
ATOM 1337 C CA . ALA A 1 167 ? 3.693 7.663 -8.035 1.00 95.50 167 ALA A CA 1
ATOM 1338 C C . ALA A 1 167 ? 3.967 6.155 -8.146 1.00 95.50 167 ALA A C 1
ATOM 1340 O O . ALA A 1 167 ? 3.028 5.367 -8.244 1.00 95.50 167 ALA A O 1
ATOM 1341 N N . GLN A 1 168 ? 5.240 5.752 -8.106 1.00 96.06 168 GLN A N 1
ATOM 1342 C CA . GLN A 1 168 ? 5.646 4.346 -8.128 1.00 96.06 168 GLN A CA 1
ATOM 1343 C C . GLN A 1 168 ? 5.102 3.577 -6.915 1.00 96.06 168 GLN A C 1
ATOM 1345 O O . GLN A 1 168 ? 4.465 2.544 -7.097 1.00 96.06 168 GLN A O 1
ATOM 1350 N N . ILE A 1 169 ? 5.309 4.089 -5.696 1.00 95.88 169 ILE A N 1
ATOM 1351 C CA . ILE A 1 169 ? 4.856 3.432 -4.460 1.00 95.88 169 ILE A CA 1
ATOM 1352 C C . ILE A 1 169 ? 3.337 3.289 -4.455 1.00 95.88 169 ILE A C 1
ATOM 1354 O O . ILE A 1 169 ? 2.834 2.196 -4.238 1.00 95.88 169 ILE A O 1
ATOM 1358 N N . PHE A 1 170 ? 2.592 4.353 -4.755 1.00 97.44 170 PHE A N 1
ATOM 1359 C CA . PHE A 1 170 ? 1.131 4.274 -4.780 1.00 97.44 170 PHE A CA 1
ATOM 1360 C C . PHE A 1 170 ? 0.622 3.252 -5.800 1.00 97.4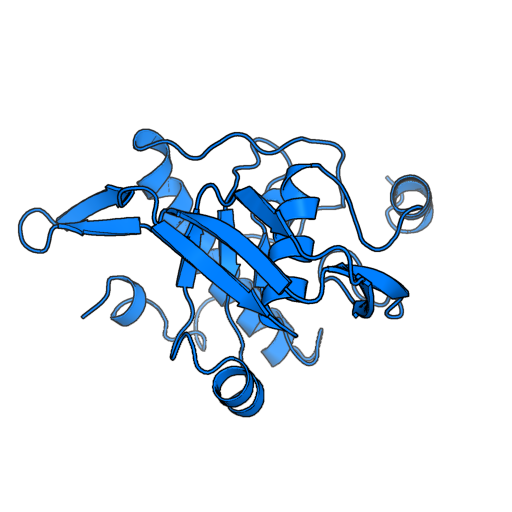4 170 PHE A C 1
ATOM 1362 O O . PHE A 1 170 ? -0.265 2.474 -5.470 1.00 97.44 170 PHE A O 1
ATOM 1369 N N . GLN A 1 171 ? 1.192 3.208 -7.009 1.00 98.25 171 GLN A N 1
ATOM 1370 C CA . GLN A 1 171 ? 0.838 2.181 -7.996 1.00 98.25 171 GLN A CA 1
ATOM 1371 C C . GLN A 1 171 ? 1.150 0.767 -7.484 1.00 98.25 171 GLN A C 1
ATOM 1373 O O . GLN A 1 171 ? 0.303 -0.113 -7.603 1.00 98.25 171 GLN A O 1
ATOM 1378 N N . HIS A 1 172 ? 2.318 0.558 -6.866 1.00 98.06 172 HIS A N 1
ATOM 1379 C CA . HIS A 1 172 ? 2.701 -0.731 -6.284 1.00 98.06 172 HIS A CA 1
ATOM 1380 C C . HIS A 1 172 ? 1.744 -1.181 -5.174 1.00 98.06 172 HIS A C 1
ATOM 1382 O O . HIS A 1 172 ? 1.274 -2.315 -5.174 1.00 98.06 172 HIS A O 1
ATOM 1388 N N . GLU A 1 173 ? 1.435 -0.301 -4.225 1.00 98.38 173 GLU A N 1
ATOM 1389 C CA . GLU A 1 173 ? 0.558 -0.640 -3.104 1.00 98.38 173 GLU A CA 1
ATOM 1390 C C . GLU A 1 173 ? -0.901 -0.833 -3.557 1.00 98.38 173 GLU A C 1
ATOM 1392 O O . GLU A 1 173 ? -1.601 -1.712 -3.056 1.00 98.38 173 GLU A O 1
ATOM 1397 N N . ILE A 1 174 ? -1.364 -0.077 -4.560 1.00 98.56 174 ILE A N 1
ATOM 1398 C CA . ILE A 1 174 ? -2.706 -0.251 -5.139 1.00 98.56 174 ILE A CA 1
ATOM 1399 C C . ILE A 1 174 ? -2.828 -1.578 -5.903 1.00 98.56 174 ILE A C 1
ATOM 1401 O O . ILE A 1 174 ? -3.880 -2.219 -5.838 1.00 98.56 174 ILE A O 1
ATOM 1405 N N . ASP A 1 175 ? -1.770 -2.031 -6.579 1.00 98.50 175 ASP A N 1
ATOM 1406 C CA . ASP A 1 175 ? -1.738 -3.329 -7.263 1.00 98.50 175 ASP A CA 1
ATOM 1407 C C . ASP A 1 175 ? -1.995 -4.500 -6.303 1.00 98.50 175 ASP A C 1
ATOM 1409 O O . ASP A 1 175 ? -2.768 -5.410 -6.631 1.00 98.50 175 ASP A O 1
ATOM 1413 N N . HIS A 1 176 ? -1.435 -4.450 -5.086 1.00 98.38 176 HIS A N 1
ATOM 1414 C CA . HIS A 1 176 ? -1.660 -5.479 -4.062 1.00 98.38 176 HIS A CA 1
ATOM 1415 C C . HIS A 1 176 ? -3.143 -5.652 -3.725 1.00 98.38 176 HIS A C 1
ATOM 1417 O O . HIS A 1 176 ? -3.583 -6.770 -3.456 1.00 98.38 176 HIS A O 1
ATOM 1423 N N . PHE A 1 177 ? -3.946 -4.584 -3.785 1.00 98.50 177 PHE A N 1
ATOM 1424 C CA . PHE A 1 177 ? -5.392 -4.667 -3.541 1.00 98.50 177 PHE A CA 1
ATOM 1425 C C . PHE A 1 177 ? -6.139 -5.470 -4.600 1.00 98.50 177 PHE A C 1
ATOM 1427 O O . PHE A 1 177 ? -7.236 -5.959 -4.332 1.00 98.50 177 PHE A O 1
ATOM 1434 N N . ASN A 1 178 ? -5.546 -5.623 -5.781 1.00 97.56 178 ASN A N 1
ATOM 1435 C CA . ASN A 1 178 ? -6.097 -6.391 -6.887 1.00 97.56 178 ASN A CA 1
ATOM 1436 C C . ASN A 1 178 ? -5.328 -7.706 -7.118 1.00 97.56 178 ASN A C 1
ATOM 1438 O O . ASN A 1 178 ? -5.464 -8.314 -8.177 1.00 97.56 178 ASN A O 1
ATOM 1442 N N . ALA A 1 179 ? -4.529 -8.151 -6.137 1.00 96.56 179 ALA A N 1
ATOM 1443 C CA . ALA A 1 179 ? -3.669 -9.335 -6.232 1.00 96.56 179 ALA A CA 1
ATOM 1444 C C . ALA A 1 179 ? -2.703 -9.309 -7.437 1.00 96.56 179 ALA A C 1
ATOM 1446 O O . ALA A 1 179 ? -2.354 -10.351 -8.008 1.00 96.56 179 ALA A O 1
ATOM 1447 N N . ILE A 1 180 ? -2.270 -8.108 -7.822 1.00 96.50 180 ILE A N 1
ATOM 1448 C CA . ILE A 1 180 ? -1.243 -7.883 -8.832 1.00 96.50 180 ILE A CA 1
ATOM 1449 C C . ILE A 1 180 ? 0.083 -7.720 -8.088 1.00 96.50 180 ILE A C 1
ATOM 1451 O O . ILE A 1 180 ? 0.211 -6.905 -7.181 1.00 96.50 180 ILE A O 1
ATOM 1455 N N . TYR A 1 181 ? 1.071 -8.527 -8.463 1.00 96.00 181 TYR A N 1
ATOM 1456 C CA . TYR A 1 181 ? 2.397 -8.525 -7.854 1.00 96.00 181 TYR A CA 1
ATOM 1457 C C . TYR A 1 181 ? 3.455 -8.238 -8.914 1.00 96.00 181 TYR A C 1
ATOM 1459 O O . TYR A 1 181 ? 3.308 -8.638 -10.071 1.00 96.00 181 TYR A O 1
ATOM 1467 N N . VAL A 1 182 ? 4.560 -7.615 -8.502 1.00 94.81 182 VAL A N 1
ATOM 1468 C CA . VAL A 1 182 ? 5.690 -7.297 -9.393 1.00 94.81 182 VAL A CA 1
ATOM 1469 C C . VAL A 1 182 ? 6.284 -8.548 -10.052 1.00 94.81 182 VAL A C 1
ATOM 1471 O O . VAL A 1 182 ? 6.615 -8.536 -11.236 1.00 94.81 182 VAL A O 1
ATOM 1474 N N . HIS A 1 183 ? 6.315 -9.675 -9.334 1.00 91.81 183 HIS A N 1
ATOM 1475 C CA . HIS A 1 183 ? 6.642 -10.977 -9.909 1.00 91.81 183 HIS A CA 1
ATOM 1476 C C . HIS A 1 183 ? 5.388 -11.623 -10.514 1.00 91.81 183 HIS A C 1
ATOM 1478 O O . HIS A 1 183 ? 4.613 -12.284 -9.822 1.00 91.81 183 HIS A O 1
ATOM 1484 N N . LYS A 1 184 ? 5.199 -11.471 -11.830 1.00 82.62 184 LYS A N 1
ATOM 1485 C CA . LYS A 1 184 ? 4.016 -11.977 -12.559 1.00 82.62 184 LYS A CA 1
ATOM 1486 C C . LYS A 1 184 ? 3.783 -13.487 -12.394 1.00 82.62 184 LYS A C 1
ATOM 1488 O O . LYS A 1 184 ? 2.636 -13.923 -12.331 1.00 82.62 184 LYS A O 1
ATOM 1493 N N . ASN A 1 185 ? 4.850 -14.267 -12.220 1.00 80.12 185 ASN A N 1
ATOM 1494 C CA . ASN A 1 185 ? 4.786 -15.722 -12.045 1.00 80.12 185 ASN A CA 1
ATOM 1495 C C . ASN A 1 185 ? 4.609 -16.147 -10.573 1.00 80.12 185 ASN A C 1
ATOM 1497 O O . ASN A 1 185 ? 4.897 -17.287 -10.215 1.00 80.12 185 ASN A O 1
ATOM 1501 N N . TRP A 1 186 ? 4.131 -15.264 -9.688 1.00 82.00 186 TRP A N 1
ATOM 1502 C CA . TRP A 1 186 ? 4.000 -15.552 -8.253 1.00 82.00 186 TRP A CA 1
ATOM 1503 C C . TRP A 1 186 ? 3.206 -16.825 -7.932 1.00 82.00 186 TRP A C 1
ATOM 1505 O O . TRP A 1 186 ? 3.485 -17.479 -6.931 1.00 82.00 186 TRP A O 1
ATOM 1515 N N . LYS A 1 187 ? 2.250 -17.219 -8.783 1.00 80.81 187 LYS A N 1
ATOM 1516 C CA . LYS A 1 187 ? 1.504 -18.479 -8.626 1.00 80.81 187 LYS A CA 1
ATOM 1517 C C . LYS A 1 187 ? 2.408 -19.709 -8.741 1.00 80.81 187 LYS A C 1
ATOM 1519 O O . LYS A 1 187 ? 2.220 -20.670 -8.001 1.00 80.81 187 LYS A O 1
ATOM 1524 N N . GLU A 1 188 ? 3.383 -19.676 -9.643 1.00 75.81 188 GLU A N 1
ATOM 1525 C CA . GLU A 1 188 ? 4.388 -20.731 -9.808 1.00 75.81 188 GLU A CA 1
ATOM 1526 C C . GLU A 1 188 ? 5.404 -20.678 -8.667 1.00 75.81 188 GLU A C 1
ATOM 1528 O O . GLU A 1 188 ? 5.694 -21.701 -8.049 1.00 75.81 188 GLU A O 1
ATOM 1533 N N . LEU A 1 189 ? 5.857 -19.474 -8.302 1.00 73.44 189 LEU A N 1
ATOM 1534 C CA . LEU A 1 189 ? 6.769 -19.267 -7.173 1.00 73.44 189 LEU A CA 1
ATOM 1535 C C . LEU A 1 189 ? 6.177 -19.797 -5.859 1.00 73.44 189 LEU A C 1
ATOM 1537 O O . LEU A 1 189 ? 6.879 -20.445 -5.086 1.00 73.44 189 LEU A O 1
ATOM 1541 N N . ASN A 1 190 ? 4.874 -19.613 -5.641 1.00 70.44 190 ASN A N 1
ATOM 1542 C CA . ASN A 1 190 ? 4.157 -20.169 -4.495 1.00 70.44 190 ASN A CA 1
ATOM 1543 C C . ASN A 1 190 ? 4.213 -21.696 -4.418 1.00 70.44 190 ASN A C 1
ATOM 1545 O O . ASN A 1 190 ? 4.290 -22.246 -3.322 1.00 70.44 190 ASN A O 1
ATOM 1549 N N . ARG A 1 191 ? 4.181 -22.387 -5.561 1.00 60.34 191 ARG A N 1
ATOM 1550 C CA . ARG A 1 191 ? 4.263 -23.853 -5.609 1.00 60.34 191 ARG A CA 1
ATOM 1551 C C . ARG A 1 191 ? 5.678 -24.345 -5.304 1.00 60.34 191 ARG A C 1
ATOM 1553 O O . ARG A 1 191 ? 5.838 -25.352 -4.622 1.00 60.34 191 ARG A O 1
ATOM 1560 N N . THR A 1 192 ? 6.690 -23.630 -5.790 1.00 60.25 192 THR A N 1
ATOM 1561 C CA . THR A 1 192 ? 8.089 -24.077 -5.740 1.00 60.25 192 THR A CA 1
ATOM 1562 C C . THR A 1 192 ? 8.804 -23.679 -4.449 1.00 60.25 192 THR A C 1
ATOM 1564 O O . THR A 1 192 ? 9.475 -24.512 -3.843 1.00 60.25 192 THR A O 1
ATOM 1567 N N . TYR A 1 193 ? 8.651 -22.426 -4.012 1.00 56.25 193 TYR A N 1
ATOM 1568 C CA . TYR A 1 193 ? 9.395 -21.856 -2.879 1.00 56.25 193 TYR A CA 1
ATOM 1569 C C . TYR A 1 193 ? 8.678 -22.004 -1.539 1.00 56.25 193 TYR A C 1
ATOM 1571 O O . TYR A 1 193 ? 9.312 -21.947 -0.490 1.00 56.25 193 TYR A O 1
ATOM 1579 N N . TYR A 1 194 ? 7.365 -22.226 -1.562 1.00 56.00 194 TYR A N 1
ATOM 1580 C CA . TYR A 1 194 ? 6.542 -22.283 -0.361 1.00 56.00 194 TYR A CA 1
ATOM 1581 C C . TYR A 1 194 ? 5.797 -23.619 -0.234 1.00 56.00 194 TYR A C 1
ATOM 1583 O O . TYR A 1 194 ? 4.614 -23.607 0.131 1.00 56.00 194 TYR A O 1
ATOM 1591 N N . LYS A 1 195 ? 6.484 -24.733 -0.551 1.00 43.66 195 LYS A N 1
ATOM 1592 C CA . LYS A 1 195 ? 5.963 -26.113 -0.497 1.00 43.66 195 LYS A CA 1
ATOM 1593 C C . LYS A 1 195 ? 5.087 -26.327 0.748 1.00 43.66 195 LYS A C 1
ATOM 1595 O O . LYS A 1 195 ? 5.487 -25.961 1.854 1.00 43.66 195 LYS A O 1
ATOM 1600 N N . ILE A 1 196 ? 3.872 -26.821 0.509 1.00 40.31 196 ILE A N 1
ATOM 1601 C CA . ILE A 1 196 ? 2.889 -27.240 1.522 1.00 40.31 196 ILE A CA 1
ATOM 1602 C C . ILE A 1 196 ? 3.311 -28.606 2.052 1.00 40.31 196 ILE A C 1
ATOM 1604 O O . ILE A 1 196 ? 3.748 -29.422 1.208 1.00 40.31 196 ILE A O 1
#